Protein AF-A0A965PNY7-F1 (afdb_monomer_lite)

Sequence (192 aa):
MNHALKIEDLDLTKRTADAIVKAVQEFMLELGYTKERISELDCRRRDGFIPFSHNKGGLEAIAFIDLYSAYSMGGVGFDNADATIVKYYEYCLESLGLKDAKELTDEQHDQIGQSCSEDTVLFSLDAMLIDEHTLNLRFCVCAKDTPYHRQYDDLIDIDVEFKNVTELKKKLKKLLKNEDIKMFSLNLDHAY

Radius of gyration: 19.11 Å; chains: 1; bounding box: 50×30×54 Å

Structure (mmCIF, N/CA/C/O backbone):
data_AF-A0A965PNY7-F1
#
_entry.id   AF-A0A965PNY7-F1
#
loop_
_atom_site.group_PDB
_atom_site.id
_atom_site.type_symbol
_atom_site.label_atom_id
_atom_site.label_alt_id
_atom_site.label_comp_id
_atom_site.label_asym_id
_atom_site.label_entity_id
_atom_site.label_seq_id
_atom_site.pdbx_PDB_ins_code
_atom_site.Cartn_x
_atom_site.Cartn_y
_atom_site.Cartn_z
_atom_site.occupancy
_atom_site.B_iso_or_equiv
_atom_site.auth_seq_id
_atom_site.auth_comp_id
_atom_site.auth_asym_id
_atom_site.auth_atom_id
_atom_site.pdbx_PDB_model_num
ATOM 1 N N . MET A 1 1 ? -18.574 20.106 6.811 1.00 30.56 1 MET A N 1
ATOM 2 C CA . MET A 1 1 ? -18.398 18.917 5.958 1.00 30.56 1 MET A CA 1
ATOM 3 C C . MET A 1 1 ? -17.524 17.956 6.736 1.00 30.56 1 MET A C 1
ATOM 5 O O . MET A 1 1 ? -16.394 18.328 6.986 1.00 30.56 1 MET A O 1
ATOM 9 N N . ASN A 1 2 ? -18.069 16.826 7.184 1.00 35.88 2 ASN A N 1
ATOM 10 C CA . ASN A 1 2 ? -17.344 15.701 7.788 1.00 35.88 2 ASN A CA 1
ATOM 11 C C . ASN A 1 2 ? -18.129 14.461 7.372 1.00 35.88 2 ASN A C 1
ATOM 13 O O . ASN A 1 2 ? -19.181 14.245 7.965 1.00 35.88 2 ASN A O 1
ATOM 17 N N . HIS A 1 3 ? -17.699 13.711 6.360 1.00 33.66 3 HIS A N 1
ATOM 18 C CA . HIS A 1 3 ? -18.295 12.402 6.090 1.00 33.66 3 HIS A CA 1
ATOM 19 C C . HIS A 1 3 ? -17.290 11.452 5.440 1.00 33.66 3 HIS A C 1
ATOM 21 O O . HIS A 1 3 ? -17.429 11.120 4.271 1.00 33.66 3 HIS A O 1
ATOM 27 N N . ALA A 1 4 ? -16.400 10.921 6.273 1.00 50.72 4 ALA A N 1
ATOM 28 C CA . ALA A 1 4 ? -16.024 9.517 6.225 1.00 50.72 4 ALA A CA 1
ATOM 29 C C . ALA A 1 4 ? -16.374 8.843 7.548 1.00 50.72 4 ALA A C 1
ATOM 31 O O . ALA A 1 4 ? -16.544 9.508 8.571 1.00 50.72 4 ALA A O 1
ATOM 32 N N . LEU A 1 5 ? -16.573 7.527 7.474 1.00 50.34 5 LEU A N 1
ATOM 33 C CA . LEU A 1 5 ? -17.365 6.732 8.410 1.00 50.34 5 LEU A CA 1
ATOM 34 C C . LEU A 1 5 ? -18.767 7.310 8.640 1.00 50.34 5 LEU A C 1
ATOM 36 O O . LEU A 1 5 ? -19.009 8.116 9.539 1.00 50.34 5 LEU A O 1
ATOM 40 N N . LYS A 1 6 ? -19.745 6.853 7.850 1.00 51.28 6 LYS A N 1
ATOM 41 C CA . LYS A 1 6 ? -21.157 7.034 8.215 1.00 51.28 6 LYS A CA 1
ATOM 42 C C . LYS A 1 6 ? -21.499 6.028 9.311 1.00 51.28 6 LYS A C 1
ATOM 44 O O . LYS A 1 6 ? -22.067 4.970 9.071 1.00 51.28 6 LYS A O 1
ATOM 49 N N . ILE A 1 7 ? -21.100 6.400 10.529 1.00 49.44 7 ILE A N 1
ATOM 50 C CA . ILE A 1 7 ? -21.342 5.695 11.798 1.00 49.44 7 ILE A CA 1
ATOM 51 C C . ILE A 1 7 ? -22.835 5.415 11.999 1.00 49.44 7 ILE A C 1
ATOM 53 O O . ILE A 1 7 ? -23.183 4.485 12.698 1.00 49.44 7 ILE A O 1
ATOM 57 N N . GLU A 1 8 ? -23.709 6.180 11.349 1.00 48.41 8 GLU A N 1
ATOM 58 C CA . GLU A 1 8 ? -25.170 6.070 11.410 1.00 48.41 8 GLU A CA 1
ATOM 59 C C . GLU A 1 8 ? -25.698 4.651 11.128 1.00 48.41 8 GLU A C 1
ATOM 61 O O . GLU A 1 8 ? -26.765 4.300 11.625 1.00 48.41 8 GLU A O 1
ATOM 66 N N . ASP A 1 9 ? -24.942 3.829 10.390 1.00 48.09 9 ASP A N 1
ATOM 67 C CA . ASP A 1 9 ? -25.328 2.456 10.067 1.00 48.09 9 ASP A CA 1
ATOM 68 C C . ASP A 1 9 ? -24.657 1.379 10.964 1.00 48.09 9 ASP A C 1
ATOM 70 O O . ASP A 1 9 ? -24.872 0.188 10.731 1.00 48.09 9 ASP A O 1
ATOM 74 N N . LEU A 1 10 ? -23.817 1.748 11.941 1.00 55.00 10 LEU A N 1
ATOM 75 C CA . LEU A 1 10 ? -23.228 0.859 12.962 1.00 55.00 10 LEU A CA 1
ATOM 76 C C . LEU A 1 10 ? -23.658 1.346 14.350 1.00 55.00 10 LEU A C 1
ATOM 78 O O . LEU A 1 10 ? -23.590 2.540 14.618 1.00 55.00 10 LEU A O 1
ATOM 82 N N . ASP A 1 11 ? -23.975 0.459 15.292 1.00 58.56 11 ASP A N 1
ATOM 83 C CA . ASP A 1 11 ? -24.300 0.863 16.674 1.00 58.56 11 ASP A CA 1
ATOM 84 C C . ASP A 1 11 ? -23.019 1.230 17.477 1.00 58.56 11 ASP A C 1
ATOM 86 O O . ASP A 1 11 ? -22.913 1.073 18.696 1.00 58.56 11 ASP A O 1
ATOM 90 N N . LEU A 1 12 ? -21.994 1.749 16.786 1.00 63.41 12 LEU A N 1
ATOM 91 C CA . LEU A 1 12 ? -20.727 2.184 17.355 1.00 63.41 12 LEU A CA 1
ATOM 92 C C . LEU A 1 12 ? -20.849 3.577 17.967 1.00 63.41 12 LEU A C 1
ATOM 94 O O . LEU A 1 12 ? -21.298 4.543 17.350 1.00 63.41 12 LEU A O 1
ATOM 98 N N . THR A 1 13 ? -20.300 3.737 19.171 1.00 67.19 13 THR A N 1
ATOM 99 C CA . THR A 1 13 ? -20.135 5.081 19.731 1.00 67.19 13 THR A CA 1
ATOM 100 C C . THR A 1 13 ? -19.112 5.876 18.914 1.00 67.19 13 THR A C 1
ATOM 102 O O . THR A 1 13 ? -18.062 5.352 18.533 1.00 67.19 13 THR A O 1
ATOM 105 N N . LYS A 1 14 ? -19.356 7.181 18.734 1.00 67.31 14 LYS A N 1
ATOM 106 C CA . LYS A 1 14 ? -18.429 8.103 18.053 1.00 67.31 14 LYS A CA 1
ATOM 107 C C . LYS A 1 14 ? -16.986 8.008 18.574 1.00 67.31 14 LYS A C 1
ATOM 109 O O . LYS A 1 14 ? -16.045 7.984 17.795 1.00 67.31 14 LYS A O 1
ATOM 114 N N . ARG A 1 15 ? -16.812 7.874 19.896 1.00 72.88 15 ARG A N 1
ATOM 115 C CA . ARG A 1 15 ? -15.485 7.740 20.528 1.00 72.88 15 ARG A CA 1
ATOM 116 C C . ARG A 1 15 ? -14.758 6.459 20.117 1.00 72.88 15 ARG A C 1
ATOM 118 O O . ARG A 1 15 ? -13.536 6.475 20.003 1.00 72.88 15 ARG A O 1
ATOM 125 N N . THR A 1 16 ? -15.486 5.358 19.931 1.00 77.88 16 THR A N 1
ATOM 126 C CA . THR A 1 16 ? -14.909 4.084 19.484 1.00 77.88 16 THR A CA 1
ATOM 127 C C . THR A 1 16 ? -14.475 4.178 18.026 1.00 77.88 16 THR A C 1
ATOM 129 O O . THR A 1 16 ? -13.359 3.775 17.712 1.00 77.88 16 THR A O 1
ATOM 132 N N . ALA A 1 17 ? -15.307 4.767 17.162 1.00 77.06 17 ALA A N 1
ATOM 133 C CA . ALA A 1 17 ? -14.975 4.984 15.755 1.00 77.06 17 ALA A CA 1
ATOM 134 C C . ALA A 1 17 ? -13.720 5.864 15.595 1.00 77.06 17 ALA A C 1
ATOM 136 O O . ALA A 1 17 ? -12.770 5.450 14.934 1.00 77.06 17 ALA A O 1
ATOM 137 N N . ASP A 1 18 ? -13.655 7.004 16.295 1.00 79.19 18 ASP A N 1
ATOM 138 C CA . ASP A 1 18 ? -12.481 7.893 16.285 1.00 79.19 18 ASP A CA 1
ATOM 139 C C . ASP A 1 18 ? -11.199 7.156 16.729 1.00 79.19 18 ASP A C 1
ATOM 141 O O . ASP A 1 18 ? -10.110 7.369 16.192 1.00 79.19 18 ASP A O 1
ATOM 145 N N . ALA A 1 19 ? -11.315 6.257 17.712 1.00 84.81 19 ALA A N 1
ATOM 146 C CA . ALA A 1 19 ? -10.190 5.476 18.215 1.00 84.81 19 ALA A CA 1
ATOM 147 C C . ALA A 1 19 ? -9.724 4.383 17.235 1.00 84.81 19 ALA A C 1
ATOM 149 O O . ALA A 1 19 ? -8.522 4.112 17.174 1.00 84.81 19 ALA A O 1
ATOM 150 N N . ILE A 1 20 ? -10.643 3.776 16.474 1.00 87.50 20 ILE A N 1
ATOM 151 C CA . ILE A 1 20 ? -10.323 2.826 15.397 1.00 87.50 20 ILE A CA 1
ATOM 152 C C . ILE A 1 20 ? -9.599 3.557 14.267 1.00 87.50 20 ILE A C 1
ATOM 154 O O . ILE A 1 20 ? -8.497 3.153 13.908 1.00 87.50 20 ILE A O 1
ATOM 158 N N . VAL A 1 21 ? -10.158 4.670 13.779 1.00 86.00 21 VAL A N 1
ATOM 159 C CA . V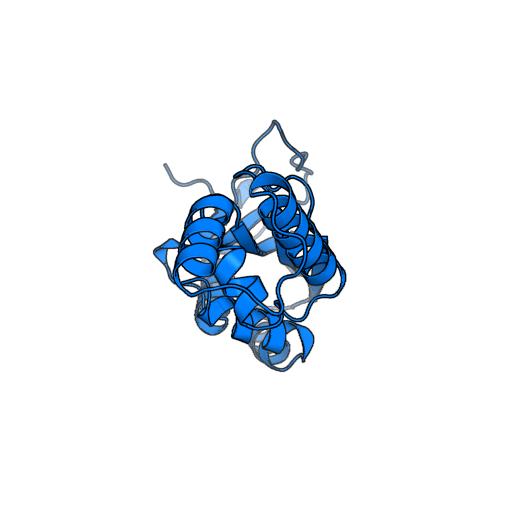AL A 1 21 ? -9.545 5.500 12.725 1.00 86.00 21 VAL A CA 1
ATOM 160 C C . VAL A 1 21 ? -8.124 5.886 13.110 1.00 86.00 21 VAL A C 1
ATOM 162 O O . VAL A 1 21 ? -7.190 5.682 12.339 1.00 86.00 21 VAL A O 1
ATOM 165 N N . LYS A 1 22 ? -7.931 6.359 14.345 1.00 88.25 22 LYS A N 1
ATOM 166 C CA . LYS A 1 22 ? -6.602 6.710 14.843 1.00 88.25 22 LYS A CA 1
ATOM 167 C C . LYS A 1 22 ? -5.651 5.510 14.887 1.00 88.25 22 LYS A C 1
ATOM 169 O O . LYS A 1 22 ? -4.484 5.667 14.556 1.00 88.25 22 LYS A O 1
ATOM 174 N N . ALA A 1 23 ? -6.120 4.328 15.293 1.00 92.75 23 ALA A N 1
ATOM 175 C CA . ALA A 1 23 ? -5.297 3.117 15.319 1.00 92.75 23 ALA A CA 1
ATOM 176 C C . ALA A 1 23 ? -4.843 2.690 13.913 1.00 92.75 23 ALA A C 1
ATOM 178 O O . ALA A 1 23 ? -3.693 2.297 13.739 1.00 92.75 23 ALA A O 1
ATOM 179 N N . VAL A 1 24 ? -5.734 2.788 12.924 1.00 92.50 24 VAL A N 1
ATOM 180 C CA . VAL A 1 24 ? -5.430 2.485 11.519 1.00 92.50 24 VAL A CA 1
ATOM 181 C C . VAL A 1 24 ? -4.475 3.521 10.933 1.00 92.50 24 VAL A C 1
ATOM 183 O O . VAL A 1 24 ? -3.493 3.154 10.301 1.00 92.50 24 VAL A O 1
ATOM 186 N N . GLN A 1 25 ? -4.704 4.807 11.202 1.00 92.56 25 GLN A N 1
ATOM 187 C CA . GLN A 1 25 ? -3.810 5.872 10.757 1.00 92.56 25 GLN A CA 1
ATOM 188 C C . GLN A 1 25 ? -2.407 5.724 11.364 1.00 92.56 25 GLN A C 1
ATOM 190 O O . GLN A 1 25 ? -1.422 5.849 10.648 1.00 92.56 25 GLN A O 1
ATOM 195 N N . GLU A 1 26 ? -2.300 5.421 12.663 1.00 95.44 26 GLU A N 1
ATOM 196 C CA . GLU A 1 26 ? -1.018 5.112 13.314 1.00 95.44 26 GLU A CA 1
ATOM 197 C C . GLU A 1 26 ? -0.316 3.931 12.625 1.00 95.44 26 GLU A C 1
ATOM 199 O O . GLU A 1 26 ? 0.880 4.006 12.370 1.00 95.44 26 GLU A O 1
ATOM 204 N N . PHE A 1 27 ? -1.056 2.879 12.262 1.00 96.69 27 PHE A N 1
ATOM 205 C CA . PHE A 1 27 ? -0.510 1.738 11.526 1.00 96.69 27 PHE A CA 1
ATOM 206 C C . PHE A 1 27 ? -0.017 2.109 10.118 1.00 96.69 27 PHE A C 1
ATOM 208 O O . PHE A 1 27 ? 1.075 1.701 9.744 1.00 96.69 27 PHE A O 1
ATOM 215 N N . MET A 1 28 ? -0.773 2.910 9.360 1.00 96.00 28 MET A N 1
ATOM 216 C CA . MET A 1 28 ? -0.357 3.399 8.037 1.00 96.00 28 MET A CA 1
ATOM 217 C C . MET A 1 28 ? 0.926 4.237 8.119 1.00 96.00 28 MET A C 1
ATOM 219 O O . MET A 1 28 ? 1.825 4.062 7.302 1.00 96.00 28 MET A O 1
ATOM 223 N N . LEU A 1 29 ? 1.038 5.102 9.133 1.00 95.38 29 LEU A N 1
ATOM 224 C CA . LEU A 1 29 ? 2.257 5.873 9.393 1.00 95.38 29 LEU A CA 1
ATOM 225 C C . LEU A 1 29 ? 3.433 4.963 9.782 1.00 95.38 29 LEU A C 1
ATOM 227 O O . LEU A 1 29 ? 4.546 5.175 9.315 1.00 95.38 29 LEU A O 1
ATOM 231 N N . GLU A 1 30 ? 3.201 3.942 10.617 1.00 95.25 30 GLU A N 1
ATOM 232 C CA . GLU A 1 30 ? 4.227 2.949 10.978 1.00 95.25 30 GLU A CA 1
ATOM 233 C C . GLU A 1 30 ? 4.675 2.095 9.780 1.00 95.25 30 GLU A C 1
ATOM 235 O O . GLU A 1 30 ? 5.811 1.628 9.775 1.00 95.25 30 GLU A O 1
ATOM 240 N N . LEU A 1 31 ? 3.810 1.895 8.780 1.00 94.75 31 LEU A N 1
ATOM 241 C CA . LEU A 1 31 ? 4.143 1.181 7.546 1.00 94.75 31 LEU A CA 1
ATOM 242 C C . LEU A 1 31 ? 5.060 1.996 6.620 1.00 94.75 31 LEU A C 1
ATOM 244 O O . LEU A 1 31 ? 5.755 1.405 5.800 1.00 94.75 31 LEU A O 1
ATOM 248 N N . GLY A 1 32 ? 5.053 3.326 6.751 1.00 93.94 32 GLY A N 1
ATOM 249 C CA . GLY A 1 32 ? 5.842 4.240 5.923 1.00 93.94 32 GLY A CA 1
ATOM 250 C C . GLY A 1 32 ? 5.018 5.302 5.195 1.00 93.94 32 GLY A C 1
ATOM 251 O O . GLY A 1 32 ? 5.592 6.112 4.477 1.00 93.94 32 GLY A O 1
ATOM 252 N N . TYR A 1 33 ? 3.687 5.359 5.358 1.00 94.62 33 TYR A N 1
ATOM 253 C CA . TYR A 1 33 ? 2.886 6.420 4.737 1.00 94.62 33 TYR A CA 1
ATOM 254 C C . TYR A 1 33 ? 3.120 7.790 5.395 1.00 94.62 33 TYR A C 1
ATOM 256 O O . TYR A 1 33 ? 3.184 7.883 6.620 1.00 94.62 33 TYR A O 1
ATOM 264 N N . THR A 1 34 ? 3.174 8.882 4.623 1.00 92.00 34 THR A N 1
ATOM 265 C CA . THR A 1 34 ? 3.070 10.233 5.201 1.00 92.00 34 THR A CA 1
ATOM 266 C C . THR A 1 34 ? 1.612 10.621 5.409 1.00 92.00 34 THR A C 1
ATOM 268 O O . THR A 1 34 ? 0.696 10.110 4.763 1.00 92.00 34 THR A O 1
ATOM 271 N N . LYS A 1 35 ? 1.364 11.563 6.323 1.00 89.12 35 LYS A N 1
ATOM 272 C CA . LYS A 1 35 ? -0.001 11.968 6.675 1.00 89.12 35 LYS A CA 1
ATOM 273 C C . LYS A 1 35 ? -0.767 12.548 5.481 1.00 89.12 35 LYS A C 1
ATOM 275 O O . LYS A 1 35 ? -1.977 12.382 5.409 1.00 89.12 35 LYS A O 1
ATOM 280 N N . GLU A 1 36 ? -0.076 13.216 4.563 1.00 89.62 36 GLU A N 1
ATOM 281 C CA . GLU A 1 36 ? -0.639 13.847 3.364 1.00 89.62 36 GLU A CA 1
ATOM 282 C C . GLU A 1 36 ? -1.101 12.823 2.322 1.00 89.62 36 GLU A C 1
ATOM 284 O O . GLU A 1 36 ? -1.924 13.144 1.468 1.00 89.62 36 GLU A O 1
ATOM 289 N N . ARG A 1 37 ? -0.570 11.599 2.395 1.00 87.81 37 ARG A N 1
ATOM 290 C CA . ARG A 1 37 ? -0.924 10.476 1.526 1.00 87.81 37 ARG A CA 1
ATOM 291 C C . ARG A 1 37 ? -2.082 9.642 2.058 1.00 87.81 37 ARG A C 1
ATOM 293 O O . ARG A 1 37 ? -2.587 8.798 1.327 1.00 87.81 37 ARG A O 1
ATOM 300 N N . ILE A 1 38 ? -2.495 9.875 3.305 1.00 88.62 38 ILE A N 1
ATOM 301 C CA . ILE A 1 38 ? -3.613 9.183 3.945 1.00 88.62 38 ILE A CA 1
ATOM 302 C C . ILE A 1 38 ? -4.858 10.047 3.799 1.00 88.62 38 ILE A C 1
ATOM 304 O O . ILE A 1 38 ? -4.920 11.175 4.293 1.00 88.62 38 ILE A O 1
ATOM 308 N N . SER A 1 39 ? -5.873 9.494 3.158 1.00 86.56 39 SER A N 1
ATOM 309 C CA . SER A 1 39 ? -7.149 10.146 2.941 1.00 86.56 39 SER A CA 1
ATOM 310 C C . SER A 1 39 ? -8.301 9.274 3.414 1.00 86.56 39 SER A C 1
ATOM 312 O O . SER A 1 39 ? -8.177 8.076 3.669 1.00 86.56 39 SER A O 1
ATOM 314 N N . GLU A 1 40 ? -9.437 9.922 3.604 1.00 80.31 40 GLU A N 1
ATOM 315 C CA . GLU A 1 40 ? -10.683 9.240 3.879 1.00 80.31 40 GLU A CA 1
ATOM 316 C C . GLU A 1 40 ? -11.160 8.504 2.620 1.00 80.31 40 GLU A C 1
ATOM 318 O O . GLU A 1 40 ? -11.317 9.115 1.561 1.00 80.31 40 GLU A O 1
ATOM 323 N N . LEU A 1 41 ? -11.434 7.203 2.740 1.00 71.69 41 LEU A N 1
ATOM 324 C CA . LEU A 1 41 ? -11.989 6.426 1.638 1.00 71.69 41 LEU A CA 1
ATOM 325 C C . LEU A 1 41 ? -13.492 6.725 1.519 1.00 71.69 41 LEU A C 1
ATOM 327 O O . LEU A 1 41 ? -14.326 6.166 2.240 1.00 71.69 41 LEU A O 1
ATOM 331 N N . ASP A 1 42 ? -13.833 7.632 0.604 1.00 55.81 42 ASP A N 1
ATOM 332 C CA . ASP A 1 42 ? -15.214 7.933 0.228 1.00 55.81 42 ASP A CA 1
ATOM 333 C C . ASP A 1 42 ? -15.822 6.756 -0.556 1.00 55.81 42 ASP A C 1
ATOM 335 O O . ASP A 1 42 ? -15.372 6.426 -1.655 1.00 55.81 42 ASP A O 1
ATOM 339 N N . CYS A 1 43 ? -16.933 6.180 -0.085 1.00 52.56 43 CYS A N 1
ATOM 340 C CA . CYS A 1 43 ? -17.722 5.233 -0.881 1.00 52.56 43 CYS A CA 1
ATOM 341 C C . CYS A 1 43 ? -18.427 5.965 -2.046 1.00 52.56 43 CYS A C 1
ATOM 343 O O . CYS A 1 43 ? -19.594 6.358 -1.942 1.00 52.56 43 CYS A O 1
ATOM 345 N N . ARG A 1 44 ? -17.729 6.198 -3.166 1.00 45.72 44 ARG A N 1
ATOM 346 C CA . ARG A 1 44 ? -18.273 6.932 -4.323 1.00 45.72 44 ARG A CA 1
ATOM 347 C C . ARG A 1 44 ? -19.051 6.010 -5.266 1.00 45.72 44 ARG A C 1
ATOM 349 O O . ARG A 1 44 ? -18.536 5.022 -5.779 1.00 45.72 44 ARG A O 1
ATOM 356 N N . ARG A 1 45 ? -20.304 6.377 -5.572 1.00 41.47 45 ARG A N 1
ATOM 357 C CA . ARG A 1 45 ? -21.118 5.742 -6.626 1.00 41.47 45 ARG A CA 1
ATOM 358 C C . ARG A 1 45 ? -20.602 6.143 -8.017 1.00 41.47 45 ARG A C 1
ATOM 360 O O . ARG A 1 45 ? -21.150 7.068 -8.613 1.00 41.47 45 ARG A O 1
ATOM 367 N N . ARG A 1 46 ? -19.601 5.429 -8.544 1.00 41.03 46 ARG A N 1
ATOM 368 C CA . ARG A 1 46 ? -19.499 5.159 -9.995 1.00 41.03 46 ARG A CA 1
ATOM 369 C C . ARG A 1 46 ? -18.589 3.978 -10.368 1.00 41.03 46 ARG A C 1
ATOM 371 O O . ARG A 1 46 ? -18.968 3.262 -11.286 1.00 41.03 46 ARG A O 1
ATOM 378 N N . ASP A 1 47 ? -17.526 3.686 -9.607 1.00 34.97 47 ASP A N 1
ATOM 379 C CA . ASP A 1 47 ? -16.427 2.826 -10.100 1.00 34.97 47 ASP A CA 1
ATOM 380 C C . ASP A 1 47 ? -15.978 1.689 -9.146 1.00 34.97 47 ASP A C 1
ATOM 382 O O . ASP A 1 47 ? -14.795 1.390 -9.054 1.00 34.97 47 ASP A O 1
ATOM 386 N N . GLY A 1 48 ? -16.900 0.990 -8.469 1.00 36.94 48 GLY A N 1
ATOM 387 C CA . GLY A 1 48 ? -16.597 -0.392 -8.032 1.00 36.94 48 GLY A CA 1
ATOM 388 C C . GLY A 1 48 ? -16.783 -0.764 -6.563 1.00 36.94 48 GLY A C 1
ATOM 389 O O . GLY A 1 48 ? -16.746 -1.950 -6.259 1.00 36.94 48 GLY A O 1
ATOM 390 N N . PHE A 1 49 ? -17.123 0.164 -5.672 1.00 40.59 49 PHE A N 1
ATOM 391 C CA . PHE A 1 49 ? -17.793 -0.216 -4.427 1.00 40.59 49 PHE A CA 1
ATOM 392 C C . PHE A 1 49 ? -19.260 0.178 -4.524 1.00 40.59 49 PHE A C 1
ATOM 394 O O . PHE A 1 49 ? -19.630 1.350 -4.443 1.00 40.59 49 PHE A O 1
ATOM 401 N N . ILE A 1 50 ? -20.126 -0.820 -4.715 1.00 38.88 50 ILE A N 1
ATOM 402 C CA . ILE A 1 50 ? -21.530 -0.657 -4.342 1.00 38.88 50 ILE A CA 1
ATOM 403 C C . ILE A 1 50 ? -21.485 -0.378 -2.836 1.00 38.88 50 ILE A C 1
ATOM 405 O O . ILE A 1 50 ? -20.913 -1.206 -2.125 1.00 38.88 50 ILE A O 1
ATOM 409 N N . PRO A 1 51 ? -22.018 0.754 -2.331 1.00 42.91 51 PRO A N 1
ATOM 410 C CA . PRO A 1 51 ? -22.197 0.935 -0.899 1.00 42.91 51 PRO A CA 1
ATOM 411 C C . PRO A 1 51 ? -23.159 -0.156 -0.436 1.00 42.91 51 PRO A C 1
ATOM 413 O O . PRO A 1 51 ? -24.380 -0.031 -0.531 1.00 42.91 51 PRO A O 1
ATOM 416 N N . PHE A 1 52 ? -22.587 -1.288 -0.051 1.00 46.91 52 PHE A N 1
ATOM 417 C CA . PHE A 1 52 ? -23.289 -2.354 0.612 1.00 46.91 52 PHE A CA 1
ATOM 418 C C . PHE A 1 52 ? -23.558 -1.892 2.033 1.00 46.91 52 PHE A C 1
ATOM 420 O O . PHE A 1 52 ? -22.757 -1.173 2.626 1.00 46.91 52 PHE A O 1
ATOM 427 N N . SER A 1 53 ? -24.666 -2.349 2.606 1.00 48.38 53 SER A N 1
ATOM 428 C CA . SER A 1 53 ? -25.054 -2.015 3.977 1.00 48.38 53 SER A CA 1
ATOM 429 C C . SER A 1 53 ? -23.989 -2.358 5.027 1.00 48.38 53 SER A C 1
ATOM 431 O O . SER A 1 53 ? -24.096 -1.877 6.148 1.00 48.38 53 SER A O 1
ATOM 433 N N . HIS A 1 54 ? -22.982 -3.170 4.689 1.00 49.28 54 HIS A N 1
ATOM 434 C CA . HIS A 1 54 ? -21.861 -3.537 5.552 1.00 49.28 54 HIS A CA 1
ATOM 435 C C . HIS A 1 54 ? -20.568 -2.735 5.305 1.00 49.28 54 HIS A C 1
ATOM 437 O O . HIS A 1 54 ? -19.688 -2.795 6.143 1.00 49.28 54 HIS A O 1
ATOM 443 N N . ASN A 1 55 ? -20.413 -1.957 4.225 1.00 52.84 55 ASN A N 1
ATOM 444 C CA . ASN A 1 55 ? -19.196 -1.149 4.046 1.00 52.84 55 ASN A CA 1
ATOM 445 C C . ASN A 1 55 ? -19.389 0.232 4.680 1.00 52.84 55 ASN A C 1
ATOM 447 O O . ASN A 1 55 ? -20.215 1.025 4.224 1.00 52.84 55 ASN A O 1
ATOM 451 N N . LYS A 1 56 ? -18.652 0.503 5.758 1.00 57.88 56 LYS A N 1
ATOM 452 C CA . LYS A 1 56 ? -18.888 1.662 6.628 1.00 57.88 56 LYS A CA 1
ATOM 453 C C . LYS A 1 56 ? -17.905 2.798 6.379 1.00 57.88 56 LYS A C 1
ATOM 455 O O . LYS A 1 56 ? -17.916 3.762 7.133 1.00 57.88 56 LYS A O 1
ATOM 460 N N . GLY A 1 57 ? -17.116 2.729 5.307 1.00 64.00 57 GLY A N 1
ATOM 461 C CA . GLY A 1 57 ? -16.037 3.668 5.008 1.00 64.00 57 GLY A CA 1
ATOM 462 C C . GLY A 1 57 ? -14.703 3.217 5.603 1.00 64.00 57 GLY A C 1
ATOM 463 O O . GLY A 1 57 ? -14.614 2.192 6.285 1.00 64.00 57 GLY A O 1
ATOM 464 N N . GLY A 1 58 ? -13.655 3.984 5.325 1.00 79.25 58 GLY A N 1
ATOM 465 C CA . GLY A 1 58 ? -12.299 3.572 5.652 1.00 79.25 58 GLY A CA 1
ATOM 466 C C . GLY A 1 58 ? -11.269 4.676 5.490 1.00 79.25 58 GLY A C 1
ATOM 467 O O . GLY A 1 58 ? -11.608 5.845 5.297 1.00 79.25 58 GLY A O 1
ATOM 468 N N . LEU A 1 59 ? -10.007 4.278 5.562 1.00 86.69 59 LEU A N 1
ATOM 469 C CA . LEU A 1 59 ? -8.872 5.102 5.170 1.00 86.69 59 LEU A CA 1
ATOM 470 C C . LEU A 1 59 ? -8.215 4.471 3.947 1.00 86.69 59 LEU A C 1
ATOM 472 O O . LEU A 1 59 ? -8.143 3.248 3.850 1.00 86.69 59 LEU A O 1
ATOM 476 N N . GLU A 1 60 ? -7.716 5.310 3.057 1.00 89.62 60 GLU A N 1
ATOM 477 C CA . GLU A 1 60 ? -6.862 4.927 1.940 1.00 89.62 60 GLU A CA 1
ATOM 478 C C . GLU A 1 60 ? -5.532 5.655 2.094 1.00 89.62 60 GLU A C 1
ATOM 480 O O . GLU A 1 60 ? -5.503 6.851 2.392 1.00 89.62 60 GLU A O 1
ATOM 485 N N . ALA A 1 61 ? -4.431 4.943 1.896 1.00 91.50 61 ALA A N 1
ATOM 486 C CA . ALA A 1 61 ? -3.109 5.536 1.800 1.00 91.50 61 ALA A CA 1
ATOM 487 C C . ALA A 1 61 ? -2.493 5.186 0.448 1.00 91.50 61 ALA A C 1
ATOM 489 O O . ALA A 1 61 ? -2.499 4.016 0.082 1.00 91.50 61 ALA A O 1
ATOM 490 N N . ILE A 1 62 ? -1.972 6.176 -0.284 1.00 91.75 62 ILE A N 1
ATOM 491 C CA . ILE A 1 62 ? -1.395 5.973 -1.624 1.00 91.75 62 ILE A CA 1
ATOM 492 C C . ILE A 1 62 ? -0.000 6.581 -1.744 1.00 91.75 62 ILE A C 1
ATOM 494 O O . ILE A 1 62 ? 0.238 7.707 -1.314 1.00 91.75 62 ILE A O 1
ATOM 498 N N . ALA A 1 63 ? 0.916 5.869 -2.383 1.00 92.12 63 ALA A N 1
ATOM 499 C CA . ALA A 1 63 ? 2.231 6.375 -2.759 1.00 92.12 63 ALA A CA 1
ATOM 500 C C . ALA A 1 63 ? 2.607 5.852 -4.145 1.00 92.12 63 ALA A C 1
ATOM 502 O O . ALA A 1 63 ? 2.077 4.832 -4.585 1.00 92.12 63 ALA A O 1
ATOM 503 N N . PHE A 1 64 ? 3.497 6.562 -4.831 1.00 90.19 64 PHE A N 1
ATOM 504 C CA . PHE A 1 64 ? 3.880 6.244 -6.202 1.00 90.19 64 PHE A CA 1
ATOM 505 C C . PHE A 1 64 ? 5.392 6.315 -6.336 1.00 90.19 64 PHE A C 1
ATOM 507 O O . PHE A 1 64 ? 6.002 7.269 -5.863 1.00 90.19 64 PHE A O 1
ATOM 514 N N . ILE A 1 65 ? 5.964 5.342 -7.026 1.00 89.62 65 ILE A N 1
ATOM 515 C CA . ILE A 1 65 ? 7.327 5.398 -7.552 1.00 89.62 65 ILE A CA 1
ATOM 516 C C . ILE A 1 65 ? 7.232 5.410 -9.079 1.00 89.62 65 ILE A C 1
ATOM 518 O O . ILE A 1 65 ? 6.314 4.807 -9.645 1.00 89.62 65 ILE A O 1
ATOM 522 N N . ASP A 1 66 ? 8.139 6.110 -9.756 1.00 88.12 66 ASP A N 1
ATOM 523 C CA . ASP A 1 66 ? 8.217 6.024 -11.212 1.00 88.12 66 ASP A CA 1
ATOM 524 C C . ASP A 1 66 ? 8.690 4.627 -11.648 1.00 88.12 66 ASP A C 1
ATOM 526 O O . ASP A 1 66 ? 9.455 3.943 -10.957 1.00 88.12 66 ASP A O 1
ATOM 530 N N . LEU A 1 67 ? 8.199 4.180 -12.801 1.00 88.69 67 LEU A N 1
ATOM 531 C CA . LEU A 1 67 ? 8.445 2.826 -13.289 1.00 88.69 67 LEU A CA 1
ATOM 532 C C . LEU A 1 67 ? 9.933 2.561 -13.550 1.00 88.69 67 LEU A C 1
ATOM 534 O O . LEU A 1 67 ? 10.414 1.450 -13.315 1.00 88.69 67 LEU A O 1
ATOM 538 N N . TYR A 1 68 ? 10.671 3.576 -14.004 1.00 87.19 68 TYR A N 1
ATOM 539 C CA . TYR A 1 68 ? 12.097 3.455 -14.294 1.00 87.19 68 TYR A CA 1
ATOM 540 C C . TYR A 1 68 ? 12.920 3.201 -13.027 1.00 87.19 68 TYR A C 1
ATOM 542 O O . TYR A 1 68 ? 13.770 2.305 -13.013 1.00 87.19 68 TYR A O 1
ATOM 550 N N . SER A 1 69 ? 12.645 3.934 -11.949 1.00 89.00 69 SER A N 1
ATOM 551 C CA . SER A 1 69 ? 13.255 3.720 -10.636 1.00 89.00 69 SER A CA 1
ATOM 552 C C . SER A 1 69 ? 12.933 2.327 -10.098 1.00 89.00 69 SER A C 1
ATOM 554 O O . SER A 1 69 ? 13.850 1.606 -9.702 1.00 89.00 69 SER A O 1
ATOM 556 N N . ALA A 1 70 ? 11.666 1.900 -10.171 1.00 90.44 70 ALA A N 1
ATOM 557 C CA . ALA A 1 70 ? 11.249 0.565 -9.737 1.00 90.44 70 ALA A CA 1
ATOM 558 C C . ALA A 1 70 ? 11.979 -0.555 -10.502 1.00 90.44 70 ALA A C 1
ATOM 560 O O . ALA A 1 70 ? 12.495 -1.495 -9.896 1.00 90.44 70 ALA A O 1
ATOM 561 N N . TYR A 1 71 ? 12.094 -0.437 -11.828 1.00 90.00 71 TYR A N 1
ATOM 562 C CA . TYR A 1 71 ? 12.860 -1.384 -12.643 1.00 90.00 71 TYR A CA 1
ATOM 563 C C . TYR A 1 71 ? 14.352 -1.379 -12.277 1.00 90.00 71 TYR A C 1
ATOM 565 O O . TYR A 1 71 ? 14.959 -2.435 -12.099 1.00 90.00 71 TYR A O 1
ATOM 573 N N . SER A 1 72 ? 14.946 -0.192 -12.115 1.00 86.88 72 SER A N 1
ATOM 574 C CA . SER A 1 72 ? 16.378 -0.019 -11.824 1.00 86.88 72 SER A CA 1
ATOM 575 C C . SER A 1 72 ? 16.795 -0.602 -10.470 1.00 86.88 72 SER A C 1
ATOM 577 O O . SER A 1 72 ? 17.952 -0.982 -10.287 1.00 86.88 72 SER A O 1
ATOM 579 N N . MET A 1 73 ? 15.858 -0.716 -9.528 1.00 88.62 73 MET A N 1
ATOM 580 C CA . MET A 1 73 ? 16.054 -1.380 -8.237 1.00 88.62 73 MET A CA 1
ATOM 581 C C . MET A 1 73 ? 15.986 -2.915 -8.313 1.00 88.62 73 MET A C 1
ATOM 583 O O . MET A 1 73 ? 16.257 -3.589 -7.321 1.00 88.62 73 MET A O 1
ATOM 587 N N . GLY A 1 74 ? 15.665 -3.473 -9.483 1.00 88.25 74 GLY A N 1
ATOM 588 C CA . GLY A 1 74 ? 15.450 -4.905 -9.679 1.00 88.25 74 GLY A CA 1
ATOM 589 C C . GLY A 1 74 ? 14.001 -5.349 -9.465 1.00 88.25 74 GLY A C 1
ATOM 590 O O . GLY A 1 74 ? 13.779 -6.543 -9.278 1.00 88.25 74 GLY A O 1
ATOM 591 N N . GLY A 1 75 ? 13.043 -4.417 -9.502 1.00 91.00 75 GLY A N 1
ATOM 592 C CA . GLY A 1 75 ? 11.627 -4.660 -9.231 1.00 91.00 75 GLY A CA 1
ATOM 593 C C . GLY A 1 75 ? 11.206 -4.245 -7.821 1.00 91.00 75 GLY A C 1
ATOM 594 O O . GLY A 1 75 ? 11.984 -3.685 -7.049 1.00 91.00 75 GLY A O 1
ATOM 595 N N . VAL A 1 76 ? 9.947 -4.531 -7.499 1.00 92.69 76 VAL A N 1
ATOM 596 C CA . VAL A 1 76 ? 9.304 -4.281 -6.204 1.00 92.69 76 VAL A CA 1
ATOM 597 C C . VAL A 1 76 ? 9.077 -5.566 -5.399 1.00 92.69 76 VAL A C 1
ATOM 599 O O . VAL A 1 76 ? 8.560 -5.513 -4.284 1.00 92.69 76 VAL A O 1
ATOM 602 N N . GLY A 1 77 ? 9.489 -6.724 -5.926 1.00 91.50 77 GLY A N 1
ATOM 603 C CA . GLY A 1 77 ? 9.460 -8.015 -5.234 1.00 91.50 77 GLY A CA 1
ATOM 604 C C . GLY A 1 77 ? 8.116 -8.742 -5.305 1.00 91.50 77 GLY A C 1
ATOM 605 O O . GLY A 1 77 ? 7.942 -9.764 -4.644 1.00 91.50 77 GLY A O 1
ATOM 606 N N . PHE A 1 78 ? 7.177 -8.232 -6.102 1.00 93.00 78 PHE A N 1
ATOM 607 C CA . PHE A 1 78 ? 5.863 -8.829 -6.318 1.00 93.00 78 PHE A CA 1
ATOM 608 C C . PHE A 1 78 ? 5.771 -9.348 -7.752 1.00 93.00 78 PHE A C 1
ATOM 610 O O . PHE A 1 78 ? 5.874 -8.566 -8.691 1.00 93.00 78 PHE A O 1
ATOM 617 N N . ASP A 1 79 ? 5.579 -10.659 -7.924 1.00 92.38 79 ASP A N 1
ATOM 618 C CA . ASP A 1 79 ? 5.762 -11.345 -9.212 1.00 92.38 79 ASP A CA 1
ATOM 619 C C . ASP A 1 79 ? 4.970 -10.721 -10.378 1.00 92.38 79 ASP A C 1
ATOM 621 O O . ASP A 1 79 ? 5.508 -10.578 -11.480 1.00 92.38 79 ASP A O 1
ATOM 625 N N . ASN A 1 80 ? 3.699 -10.348 -10.173 1.00 92.19 80 ASN A N 1
ATOM 626 C CA . ASN A 1 80 ? 2.869 -9.815 -11.260 1.00 92.19 80 ASN A CA 1
ATOM 627 C C . ASN A 1 80 ? 3.193 -8.346 -11.552 1.00 92.19 80 ASN A C 1
ATOM 629 O O . ASN A 1 80 ? 3.245 -7.948 -12.722 1.00 92.19 80 ASN A O 1
ATOM 633 N N . ALA A 1 81 ? 3.435 -7.547 -10.513 1.00 91.94 81 ALA A N 1
ATOM 634 C CA . ALA A 1 81 ? 3.900 -6.175 -10.642 1.00 91.94 81 ALA A CA 1
ATOM 635 C C . ALA A 1 81 ? 5.267 -6.131 -11.337 1.00 91.94 81 ALA A C 1
ATOM 637 O O . ALA A 1 81 ? 5.424 -5.384 -12.296 1.00 91.94 81 ALA A O 1
ATOM 638 N N . ASP A 1 82 ? 6.213 -6.986 -10.949 1.00 93.56 82 ASP A N 1
ATOM 639 C CA . ASP A 1 82 ? 7.554 -7.071 -11.534 1.00 93.56 82 ASP A CA 1
ATOM 640 C C . ASP A 1 82 ? 7.499 -7.503 -12.999 1.00 93.56 82 ASP A C 1
ATOM 642 O O . ASP A 1 82 ? 8.116 -6.870 -13.857 1.00 93.56 82 ASP A O 1
ATOM 646 N N . ALA A 1 83 ? 6.688 -8.514 -13.328 1.00 92.19 83 ALA A N 1
ATOM 647 C CA . ALA A 1 83 ? 6.449 -8.896 -14.719 1.00 92.19 83 ALA A CA 1
ATOM 648 C C . ALA A 1 83 ? 5.859 -7.738 -15.545 1.00 92.19 83 ALA A C 1
ATOM 650 O O . ALA A 1 83 ? 6.193 -7.564 -16.720 1.00 92.19 83 ALA A O 1
ATOM 651 N N . THR A 1 84 ? 4.997 -6.926 -14.932 1.00 91.00 84 THR A N 1
ATOM 652 C CA . THR A 1 84 ? 4.383 -5.759 -15.574 1.00 91.00 84 THR A CA 1
ATOM 653 C C . THR A 1 84 ? 5.382 -4.612 -15.749 1.00 91.00 84 THR A C 1
ATOM 655 O O . THR A 1 84 ? 5.438 -4.024 -16.828 1.00 91.00 84 THR A O 1
ATOM 658 N N . ILE A 1 85 ? 6.218 -4.338 -14.746 1.00 91.38 85 ILE A N 1
ATOM 659 C CA . ILE A 1 85 ? 7.302 -3.347 -14.798 1.00 91.38 85 ILE A CA 1
ATOM 660 C C . ILE A 1 85 ? 8.279 -3.694 -15.927 1.00 91.38 85 ILE A C 1
ATOM 662 O O . ILE A 1 85 ? 8.581 -2.838 -16.756 1.00 91.38 85 ILE A O 1
ATOM 666 N N . VAL A 1 86 ? 8.721 -4.956 -16.014 1.00 91.12 86 VAL A N 1
ATOM 667 C CA . VAL A 1 86 ? 9.617 -5.427 -17.086 1.00 91.12 86 VAL A CA 1
ATOM 668 C C . VAL A 1 86 ? 8.986 -5.199 -18.458 1.00 91.12 86 VAL A C 1
ATOM 670 O O . VAL A 1 86 ? 9.623 -4.633 -19.341 1.00 91.12 86 VAL A O 1
ATOM 673 N N . LYS A 1 87 ? 7.715 -5.570 -18.625 1.00 89.62 87 LYS A N 1
ATOM 674 C CA . LYS A 1 87 ? 6.993 -5.394 -19.889 1.00 89.62 87 LYS A CA 1
ATOM 675 C C . LYS A 1 87 ? 6.905 -3.925 -20.319 1.00 89.62 87 LYS A C 1
ATOM 677 O O . LYS A 1 87 ? 7.084 -3.619 -21.494 1.00 89.62 87 LYS A O 1
ATOM 682 N N . TYR A 1 88 ? 6.611 -3.016 -19.392 1.00 87.56 88 TYR A N 1
ATOM 683 C CA . TYR A 1 88 ? 6.555 -1.586 -19.703 1.00 87.56 88 TYR A CA 1
ATOM 684 C C . TYR A 1 88 ? 7.932 -1.017 -20.043 1.00 87.56 88 TYR A C 1
ATOM 686 O O . TYR A 1 88 ? 8.063 -0.255 -20.999 1.00 87.56 88 TYR A O 1
ATOM 694 N N . TYR A 1 89 ? 8.972 -1.456 -19.337 1.00 88.06 89 TYR A N 1
ATOM 695 C CA . TYR A 1 89 ? 10.342 -1.088 -19.665 1.00 88.06 89 TYR A CA 1
ATOM 696 C C . TYR A 1 89 ? 10.746 -1.564 -21.075 1.00 88.06 89 TYR A C 1
ATOM 698 O O . TYR A 1 89 ? 11.306 -0.791 -21.853 1.00 88.06 89 TYR A O 1
ATOM 706 N N . GLU A 1 90 ? 10.399 -2.799 -21.452 1.00 87.81 90 GLU A N 1
ATOM 707 C CA . GLU A 1 90 ? 10.604 -3.325 -22.810 1.00 87.81 90 GLU A CA 1
ATOM 708 C C . GLU A 1 90 ? 9.873 -2.485 -23.870 1.00 87.81 90 GLU A C 1
ATOM 710 O O . GLU A 1 90 ? 10.454 -2.170 -24.909 1.00 87.81 90 GLU A O 1
ATOM 715 N N . TYR A 1 91 ? 8.645 -2.031 -23.597 1.00 86.31 91 TYR A N 1
ATOM 716 C CA . TYR A 1 91 ? 7.936 -1.114 -24.495 1.00 86.31 91 TYR A CA 1
ATOM 717 C C . TYR A 1 91 ? 8.619 0.250 -24.628 1.00 86.31 91 TYR A C 1
ATOM 719 O O . TYR A 1 91 ? 8.690 0.780 -25.741 1.00 86.31 91 TYR A O 1
ATOM 727 N N . CYS A 1 92 ? 9.164 0.807 -23.541 1.00 85.56 92 CYS A N 1
ATOM 728 C CA . CYS A 1 92 ? 9.970 2.026 -23.620 1.00 85.56 92 CYS A CA 1
ATOM 729 C C . CYS A 1 92 ? 11.178 1.809 -24.556 1.00 85.56 92 CYS A C 1
ATOM 731 O O . CYS A 1 92 ? 11.414 2.631 -25.446 1.00 85.56 92 CYS A O 1
ATOM 733 N N . LEU A 1 93 ? 11.894 0.682 -24.433 1.00 86.62 93 LEU A N 1
ATOM 734 C CA . LEU A 1 93 ? 13.023 0.346 -25.313 1.00 86.62 93 LEU A CA 1
ATOM 735 C C . LEU A 1 93 ? 12.602 0.240 -26.783 1.00 86.62 93 LEU A C 1
ATOM 737 O O . LEU A 1 93 ? 13.220 0.868 -27.646 1.00 86.62 93 LEU A O 1
ATOM 741 N N . GLU A 1 94 ? 11.532 -0.505 -27.069 1.00 86.69 94 GLU A N 1
ATOM 742 C CA . GLU A 1 94 ? 11.006 -0.663 -28.427 1.00 86.69 94 GLU A CA 1
ATOM 743 C C . GLU A 1 94 ? 10.611 0.684 -29.045 1.00 86.69 94 GLU A C 1
ATOM 745 O O . GLU A 1 94 ? 10.932 0.947 -30.208 1.00 86.69 94 GLU A O 1
ATOM 750 N N . SER A 1 95 ? 9.971 1.564 -28.265 1.00 83.56 95 SER A N 1
ATOM 751 C CA . SER A 1 95 ? 9.537 2.888 -28.728 1.00 83.56 95 SER A CA 1
ATOM 752 C C . SER A 1 95 ? 10.707 3.802 -29.118 1.00 83.56 95 SER A C 1
ATOM 754 O O . SER A 1 95 ? 10.583 4.616 -30.035 1.00 83.56 95 SER A O 1
ATOM 756 N N . LEU A 1 96 ? 11.864 3.611 -28.478 1.00 83.75 96 LEU A N 1
ATOM 757 C CA . LEU A 1 96 ? 13.114 4.323 -28.746 1.00 83.75 96 LEU A CA 1
ATOM 758 C C . LEU A 1 96 ? 13.997 3.617 -29.792 1.00 83.75 96 LEU A C 1
ATOM 760 O O . LEU A 1 96 ? 15.074 4.108 -30.132 1.00 83.75 96 LEU A O 1
ATOM 764 N N . GLY A 1 97 ? 13.561 2.471 -30.329 1.00 82.94 97 GLY A N 1
ATOM 765 C CA . GLY A 1 97 ? 14.332 1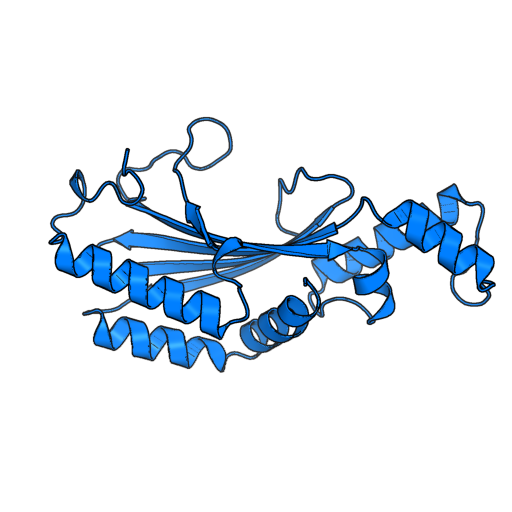.677 -31.290 1.00 82.94 97 GLY A CA 1
ATOM 766 C C . GLY A 1 97 ? 15.535 0.950 -30.677 1.00 82.94 97 GLY A C 1
ATOM 767 O O . GLY A 1 97 ? 16.467 0.581 -31.399 1.00 82.94 97 GLY A O 1
ATOM 768 N N . LEU A 1 98 ? 15.525 0.745 -29.360 1.00 82.50 98 LEU A N 1
ATOM 769 C CA . LEU A 1 98 ? 16.571 0.079 -28.589 1.00 82.50 98 LEU A CA 1
ATOM 770 C C . LEU A 1 98 ? 16.237 -1.412 -28.455 1.00 82.50 98 LEU A C 1
ATOM 772 O O . LEU A 1 98 ? 15.085 -1.786 -28.256 1.00 82.50 98 LEU A O 1
ATOM 776 N N . LYS A 1 99 ? 17.240 -2.283 -28.620 1.00 71.62 99 LYS A N 1
ATOM 777 C CA . LYS A 1 99 ? 17.037 -3.745 -28.685 1.00 71.62 99 LYS A CA 1
ATOM 778 C C . LYS A 1 99 ? 17.443 -4.508 -27.426 1.00 71.62 99 LYS A C 1
ATOM 780 O O . LYS A 1 99 ? 16.990 -5.635 -27.261 1.00 71.62 99 LYS A O 1
ATOM 785 N N . ASP A 1 100 ? 18.320 -3.949 -26.595 1.00 69.19 100 ASP A N 1
ATOM 786 C CA . ASP A 1 100 ? 18.792 -4.597 -25.369 1.00 69.19 100 ASP A CA 1
ATOM 787 C C . ASP A 1 100 ? 19.091 -3.540 -24.295 1.00 69.19 100 ASP A C 1
ATOM 789 O O . ASP A 1 100 ? 19.683 -2.501 -24.587 1.00 69.19 100 ASP A O 1
ATOM 793 N N . ALA A 1 101 ? 18.688 -3.828 -23.058 1.00 66.56 101 ALA A N 1
ATOM 794 C CA . ALA A 1 101 ? 18.948 -3.013 -21.875 1.00 66.56 101 ALA A CA 1
ATOM 795 C C . ALA A 1 101 ? 20.413 -3.090 -21.403 1.00 66.56 101 ALA A C 1
ATOM 797 O O . ALA A 1 101 ? 20.855 -2.267 -20.607 1.00 66.56 101 ALA A O 1
ATOM 798 N N . LYS A 1 102 ? 21.165 -4.107 -21.848 1.00 65.94 102 LYS A N 1
ATOM 799 C CA . LYS A 1 102 ? 22.502 -4.430 -21.321 1.00 65.94 102 LYS A CA 1
ATOM 800 C C . LYS A 1 102 ? 23.633 -3.529 -21.814 1.00 65.94 102 LYS A C 1
ATOM 802 O O . LYS A 1 102 ? 24.701 -3.543 -21.210 1.00 65.94 102 LYS A O 1
ATOM 807 N N . GLU A 1 103 ? 23.422 -2.778 -22.892 1.00 67.31 103 GLU A N 1
ATOM 808 C CA . GLU A 1 103 ? 24.451 -1.940 -23.528 1.00 67.31 103 GLU A CA 1
ATOM 809 C C . GLU A 1 103 ? 23.926 -0.530 -23.831 1.00 67.31 103 GLU A C 1
ATOM 811 O O . GLU A 1 103 ? 24.147 0.019 -24.911 1.00 67.31 103 GLU A O 1
ATOM 816 N N . LEU A 1 104 ? 23.193 0.049 -22.881 1.00 77.62 104 LEU A N 1
ATOM 817 C CA . LEU A 1 104 ? 22.697 1.415 -22.993 1.00 77.62 104 LEU A CA 1
ATOM 818 C C . LEU A 1 104 ? 23.779 2.422 -22.587 1.00 77.62 104 LEU A C 1
ATOM 820 O O . LEU A 1 104 ? 24.521 2.216 -21.628 1.00 77.62 104 LEU A O 1
ATOM 824 N N . THR A 1 105 ? 23.873 3.524 -23.327 1.00 81.56 105 THR A N 1
ATOM 825 C CA . THR A 1 105 ? 24.667 4.686 -22.915 1.00 81.56 105 THR A CA 1
ATOM 826 C C . THR A 1 105 ? 23.930 5.485 -21.842 1.00 81.56 105 THR A C 1
ATOM 828 O O . THR A 1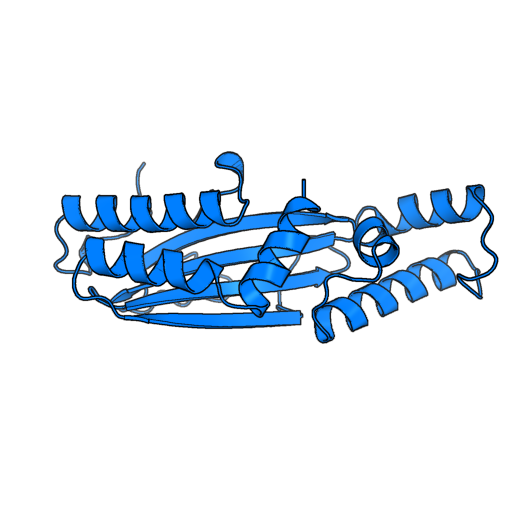 105 ? 22.707 5.401 -21.730 1.00 81.56 105 THR A O 1
ATOM 831 N N . ASP A 1 106 ? 24.648 6.327 -21.097 1.00 81.50 106 ASP A N 1
ATOM 832 C CA . ASP A 1 106 ? 24.039 7.237 -20.113 1.00 81.50 106 ASP A CA 1
ATOM 833 C C . ASP A 1 106 ? 22.937 8.112 -20.748 1.00 81.50 106 ASP A C 1
ATOM 835 O O . ASP A 1 106 ? 21.855 8.265 -20.192 1.00 81.50 106 ASP A O 1
ATOM 839 N N . GLU A 1 107 ? 23.153 8.599 -21.976 1.00 82.44 107 GLU A N 1
ATOM 840 C CA . GLU A 1 107 ? 22.147 9.370 -22.723 1.00 82.44 107 GLU A CA 1
ATOM 841 C C . GLU A 1 107 ? 20.887 8.550 -23.050 1.00 82.44 107 GLU A C 1
ATOM 843 O O . GLU A 1 107 ? 19.783 9.092 -23.074 1.00 82.44 107 GLU A O 1
ATOM 848 N N . GLN A 1 108 ? 21.027 7.247 -23.310 1.00 81.44 108 GLN A N 1
ATOM 849 C CA . GLN A 1 108 ? 19.889 6.359 -23.560 1.00 81.44 108 GLN A CA 1
ATOM 850 C C . GLN A 1 108 ? 19.153 6.019 -22.264 1.00 81.44 108 GLN A C 1
ATOM 852 O O . GLN A 1 108 ? 17.926 5.953 -22.270 1.00 81.44 108 GLN A O 1
ATOM 857 N N . HIS A 1 109 ? 19.873 5.869 -21.150 1.00 81.12 109 HIS A N 1
ATOM 858 C CA . HIS A 1 109 ? 19.271 5.756 -19.823 1.00 81.12 109 HIS A CA 1
ATOM 859 C C . HIS A 1 109 ? 18.430 6.989 -19.481 1.00 81.12 109 HIS A C 1
ATOM 861 O O . HIS A 1 109 ? 17.281 6.839 -19.069 1.00 81.12 109 HIS A O 1
ATOM 867 N N . ASP A 1 110 ? 18.945 8.192 -19.741 1.00 81.88 110 ASP A N 1
ATOM 868 C CA . ASP A 1 110 ? 18.203 9.438 -19.536 1.00 81.88 110 ASP A CA 1
ATOM 869 C C . ASP A 1 110 ? 16.958 9.526 -20.438 1.00 81.88 110 ASP A C 1
ATOM 871 O O . ASP A 1 110 ? 15.890 9.947 -19.990 1.00 81.88 110 ASP A O 1
ATOM 875 N N . GLN A 1 111 ? 17.058 9.095 -21.701 1.00 81.25 111 GLN A N 1
ATOM 876 C CA . GLN A 1 111 ? 15.922 9.064 -22.635 1.00 81.25 111 GLN A CA 1
ATOM 877 C C . GLN A 1 111 ? 14.828 8.083 -22.204 1.00 81.25 111 GLN A C 1
ATOM 879 O O . GLN A 1 111 ? 13.640 8.400 -22.307 1.00 81.25 111 GLN A O 1
ATOM 884 N N . ILE A 1 112 ? 15.209 6.906 -21.707 1.00 81.69 112 ILE A N 1
ATOM 885 C CA . ILE A 1 112 ? 14.263 5.922 -21.174 1.00 81.69 112 ILE A CA 1
ATOM 886 C C . ILE A 1 112 ? 13.625 6.458 -19.895 1.00 81.69 112 ILE A C 1
ATOM 888 O O . ILE A 1 112 ? 12.405 6.427 -19.780 1.00 81.69 112 ILE A O 1
ATOM 892 N N . GLY A 1 113 ? 14.424 7.011 -18.978 1.00 78.62 113 GLY A N 1
ATOM 893 C CA . GLY A 1 113 ? 13.930 7.621 -17.746 1.00 78.62 113 GLY A CA 1
ATOM 894 C C . GLY A 1 113 ? 12.893 8.709 -18.023 1.00 78.62 113 GLY A C 1
ATOM 895 O O . GLY A 1 113 ? 11.841 8.722 -17.398 1.00 78.62 113 GLY A O 1
ATOM 896 N N . GLN A 1 114 ? 13.124 9.565 -19.023 1.00 79.25 114 GLN A N 1
ATOM 897 C CA . GLN A 1 114 ? 12.128 10.548 -19.465 1.00 79.25 114 GLN A CA 1
ATOM 898 C C . GLN A 1 114 ? 10.885 9.892 -20.078 1.00 79.25 114 GLN A C 1
ATOM 900 O O . GLN A 1 114 ? 9.771 10.306 -19.771 1.00 79.25 114 GLN A O 1
ATOM 905 N N . SER A 1 115 ? 11.056 8.867 -20.913 1.00 77.19 115 SER A N 1
ATOM 906 C CA . SER A 1 115 ? 9.943 8.198 -21.603 1.00 77.19 115 SER A CA 1
ATOM 907 C C . SER A 1 115 ? 9.033 7.403 -20.664 1.00 77.19 115 SER A C 1
ATOM 909 O O . SER A 1 115 ? 7.829 7.390 -20.880 1.00 77.19 115 SER A O 1
ATOM 911 N N . CYS A 1 116 ? 9.585 6.789 -19.614 1.00 73.06 116 CYS A N 1
ATOM 912 C CA . CYS A 1 116 ? 8.814 6.040 -18.620 1.00 73.06 116 CYS A CA 1
ATOM 913 C C . CYS A 1 116 ? 8.475 6.888 -17.372 1.00 73.06 116 CYS A C 1
ATOM 915 O O . CYS A 1 116 ? 7.944 6.356 -16.403 1.00 73.06 116 CYS A O 1
ATOM 917 N N . SER A 1 117 ? 8.793 8.194 -17.359 1.00 69.00 117 SER A N 1
ATOM 918 C CA . SER A 1 117 ? 8.576 9.066 -16.185 1.00 69.00 117 SER A CA 1
ATOM 919 C C . SER A 1 117 ? 7.101 9.324 -15.862 1.00 69.00 117 SER A C 1
ATOM 921 O O . SER A 1 117 ? 6.778 9.710 -14.739 1.00 69.00 117 SER A O 1
ATOM 923 N N . GLU A 1 118 ? 6.206 9.127 -16.834 1.00 71.19 118 GLU A N 1
ATOM 924 C CA . GLU A 1 118 ? 4.755 9.236 -16.639 1.00 71.19 118 GLU A CA 1
ATOM 925 C C . GLU A 1 118 ? 4.126 7.925 -16.131 1.00 71.19 118 GLU A C 1
ATOM 927 O O . GLU A 1 118 ? 3.026 7.948 -15.568 1.00 71.19 118 GLU A O 1
ATOM 932 N N . ASP A 1 119 ? 4.841 6.806 -16.270 1.00 83.00 119 ASP A N 1
ATOM 933 C CA . ASP A 1 119 ? 4.410 5.491 -15.813 1.00 83.00 119 ASP A CA 1
ATOM 934 C C . ASP A 1 119 ? 4.784 5.313 -14.344 1.00 83.00 119 ASP A C 1
ATOM 936 O O . ASP A 1 119 ? 5.889 5.649 -13.904 1.00 83.00 119 ASP A O 1
ATOM 940 N N . THR A 1 120 ? 3.866 4.758 -13.556 1.00 88.38 120 THR A N 1
ATOM 941 C CA . THR A 1 120 ? 4.061 4.657 -12.106 1.00 88.38 120 THR A CA 1
ATOM 942 C C . THR A 1 120 ? 3.689 3.288 -11.570 1.00 88.38 120 THR A C 1
ATOM 944 O O . THR A 1 120 ? 2.818 2.586 -12.095 1.00 88.38 120 THR A O 1
ATOM 947 N N . VAL A 1 121 ? 4.346 2.932 -10.470 1.00 90.81 121 VAL A N 1
ATOM 948 C CA . VAL A 1 121 ? 3.936 1.842 -9.595 1.00 90.81 121 VAL A CA 1
ATOM 949 C C . VAL A 1 121 ? 3.250 2.454 -8.378 1.00 90.81 121 VAL A C 1
ATOM 951 O O . VAL A 1 121 ? 3.861 3.196 -7.608 1.00 90.81 121 VAL A O 1
ATOM 954 N N . LEU A 1 122 ? 1.961 2.161 -8.223 1.00 91.56 122 LEU A N 1
ATOM 955 C CA . LEU A 1 122 ? 1.139 2.551 -7.084 1.00 91.56 122 LEU A CA 1
ATOM 956 C C . LEU A 1 122 ? 1.279 1.521 -5.963 1.00 91.56 122 LEU A C 1
ATOM 958 O O . LEU A 1 122 ? 1.046 0.331 -6.176 1.00 91.56 122 LEU A O 1
ATOM 962 N N . PHE A 1 123 ? 1.544 2.022 -4.761 1.00 93.38 123 PHE A N 1
ATOM 963 C CA . PHE A 1 123 ? 1.401 1.311 -3.496 1.00 93.38 123 PHE A CA 1
ATOM 964 C C . PHE A 1 123 ? 0.198 1.877 -2.752 1.00 93.38 123 PHE A C 1
ATOM 966 O O . PHE A 1 123 ? 0.267 2.998 -2.232 1.00 93.38 123 PHE A O 1
ATOM 973 N N . SER A 1 124 ? -0.893 1.114 -2.666 1.00 92.25 124 SER A N 1
ATOM 974 C CA . SER A 1 124 ? -2.061 1.507 -1.874 1.00 92.25 124 SER A CA 1
ATOM 975 C C . SER A 1 124 ? -2.310 0.586 -0.685 1.00 92.25 124 SER A C 1
ATOM 977 O O . SER A 1 124 ? -2.066 -0.619 -0.737 1.00 92.25 124 SER A O 1
ATOM 979 N N . LEU A 1 125 ? -2.813 1.169 0.399 1.00 93.56 125 LEU A N 1
ATOM 980 C CA . LEU A 1 125 ? -3.392 0.446 1.519 1.00 93.56 125 LEU A CA 1
ATOM 981 C C . LEU A 1 125 ? -4.808 0.959 1.758 1.00 93.56 125 LEU A C 1
ATOM 983 O O . LEU A 1 125 ? -4.990 2.074 2.252 1.00 93.56 125 LEU A O 1
ATOM 987 N N . ASP A 1 126 ? -5.787 0.104 1.485 1.00 90.25 126 ASP A N 1
ATOM 988 C CA . ASP A 1 126 ? -7.181 0.359 1.827 1.00 90.25 126 ASP A CA 1
ATOM 989 C C . ASP A 1 126 ? -7.490 -0.325 3.156 1.00 90.25 126 ASP A C 1
ATOM 991 O O . ASP A 1 126 ? -7.286 -1.529 3.316 1.00 90.25 126 ASP A O 1
ATOM 995 N N . ALA A 1 127 ? -8.002 0.433 4.119 1.00 89.50 127 ALA A N 1
ATOM 996 C CA . ALA A 1 127 ? -8.434 -0.082 5.407 1.00 89.50 127 ALA A CA 1
ATOM 997 C C . ALA A 1 127 ? -9.924 0.188 5.597 1.00 89.50 127 ALA A C 1
ATOM 999 O O . ALA A 1 127 ? -10.329 1.330 5.824 1.00 89.50 127 ALA A O 1
ATOM 1000 N N . MET A 1 128 ? -10.741 -0.860 5.529 1.00 86.25 128 MET A N 1
ATOM 1001 C CA . MET A 1 128 ? -12.199 -0.764 5.584 1.00 86.25 128 MET A CA 1
ATOM 1002 C C . MET A 1 128 ? -12.762 -1.502 6.788 1.00 86.25 128 MET A C 1
ATOM 1004 O O . MET A 1 128 ? -12.428 -2.656 7.047 1.00 86.25 128 MET A O 1
ATOM 1008 N N . LEU A 1 129 ? -13.666 -0.849 7.514 1.00 81.12 129 LEU A N 1
ATOM 1009 C CA . LEU A 1 129 ? -14.403 -1.498 8.591 1.00 81.12 129 LEU A CA 1
ATOM 1010 C C . LEU A 1 129 ? -15.599 -2.259 7.994 1.00 81.12 129 LEU A C 1
ATOM 1012 O O . LEU A 1 129 ? -16.540 -1.631 7.499 1.00 81.12 129 LEU A O 1
ATOM 1016 N N . ILE A 1 130 ? -15.545 -3.595 8.023 1.00 78.81 130 ILE A N 1
ATOM 1017 C CA . ILE A 1 130 ? -16.619 -4.475 7.523 1.00 78.81 130 ILE A CA 1
ATOM 1018 C C . ILE A 1 130 ? -17.769 -4.535 8.539 1.00 78.81 130 ILE A C 1
ATOM 1020 O O . ILE A 1 130 ? -18.946 -4.507 8.184 1.00 78.81 130 ILE A O 1
ATOM 1024 N N . ASP A 1 131 ? -17.435 -4.626 9.822 1.00 76.50 131 ASP A N 1
ATOM 1025 C CA . ASP A 1 131 ? -18.390 -4.629 10.928 1.00 76.50 131 ASP A CA 1
ATOM 1026 C C . ASP A 1 131 ? -17.721 -4.090 12.207 1.00 76.50 131 ASP A C 1
ATOM 1028 O O . ASP A 1 131 ? -16.586 -3.621 12.180 1.00 76.50 131 ASP A O 1
ATOM 1032 N N . GLU A 1 132 ? -18.408 -4.128 13.348 1.00 77.94 132 GLU A N 1
ATOM 1033 C CA . GLU A 1 132 ? -17.906 -3.587 14.624 1.00 77.94 132 GLU A CA 1
ATOM 1034 C C . GLU A 1 132 ? -16.614 -4.251 15.143 1.00 77.94 132 GLU A C 1
ATOM 1036 O O . GLU A 1 132 ? -15.939 -3.710 16.028 1.00 77.94 132 GLU A O 1
ATOM 1041 N N . HIS A 1 133 ? -16.273 -5.420 14.607 1.00 86.81 133 HIS A N 1
ATOM 1042 C CA . HIS A 1 133 ? -15.212 -6.303 15.066 1.00 86.81 133 HIS A CA 1
ATOM 1043 C C . HIS A 1 133 ? -14.287 -6.785 13.948 1.00 86.81 133 HIS A C 1
ATOM 1045 O O . HIS A 1 133 ? -13.352 -7.523 14.247 1.00 86.81 133 HIS A O 1
ATOM 1051 N N . THR A 1 134 ? -14.483 -6.354 12.703 1.00 89.06 134 THR A N 1
ATOM 1052 C CA . THR A 1 134 ? -13.690 -6.817 11.560 1.00 89.06 134 THR A CA 1
ATOM 1053 C C . THR A 1 134 ? -13.201 -5.643 10.724 1.00 89.06 134 THR A C 1
ATOM 1055 O O . THR A 1 134 ? -13.990 -4.881 10.162 1.00 89.06 134 THR A O 1
ATOM 1058 N N . LEU A 1 135 ? -11.877 -5.509 10.631 1.00 89.62 135 LEU A N 1
ATOM 1059 C CA . LEU A 1 135 ? -11.195 -4.553 9.762 1.00 89.62 135 LEU A CA 1
ATOM 1060 C C . LEU A 1 135 ? -10.531 -5.312 8.616 1.00 89.62 135 LEU A C 1
ATOM 1062 O O . LEU A 1 135 ? -9.671 -6.151 8.862 1.00 89.62 135 LEU A O 1
ATOM 1066 N N . ASN A 1 136 ? -10.884 -4.972 7.388 1.00 91.25 136 ASN A N 1
ATOM 1067 C CA . ASN A 1 136 ? -10.228 -5.460 6.189 1.00 91.25 136 ASN A CA 1
ATOM 1068 C C . ASN A 1 136 ? -9.082 -4.528 5.797 1.00 91.25 136 ASN A C 1
ATOM 1070 O O . ASN A 1 136 ? -9.247 -3.307 5.803 1.00 91.25 136 ASN A O 1
ATOM 1074 N N . LEU A 1 137 ? -7.929 -5.110 5.485 1.00 93.12 137 LEU A N 1
ATOM 1075 C CA . LEU A 1 137 ? -6.742 -4.416 5.001 1.00 93.12 137 LEU A CA 1
ATOM 1076 C C . LEU A 1 137 ? -6.356 -4.985 3.641 1.00 93.12 137 LEU A C 1
ATOM 1078 O O . LEU A 1 137 ? -6.091 -6.182 3.531 1.00 93.12 137 LEU A O 1
ATOM 1082 N N . ARG A 1 138 ? -6.273 -4.120 2.633 1.00 92.81 138 ARG A N 1
ATOM 1083 C CA . ARG A 1 138 ? -5.892 -4.486 1.267 1.00 92.81 138 ARG A CA 1
ATOM 1084 C C . ARG A 1 138 ? -4.639 -3.725 0.880 1.00 92.81 138 ARG A C 1
ATOM 1086 O O . ARG A 1 138 ? -4.700 -2.522 0.643 1.00 92.81 138 ARG A O 1
ATOM 1093 N N . PHE A 1 139 ? -3.513 -4.427 0.847 1.00 94.56 139 PHE A N 1
ATOM 1094 C CA . PHE A 1 139 ? -2.240 -3.896 0.368 1.00 94.56 139 PHE A CA 1
ATOM 1095 C C . PHE A 1 139 ? -2.152 -4.199 -1.119 1.00 94.56 139 PHE A C 1
ATOM 1097 O O . PHE A 1 139 ? -2.142 -5.368 -1.507 1.00 94.56 139 PHE A O 1
ATOM 1104 N N . CYS A 1 140 ? -2.128 -3.161 -1.942 1.00 92.25 140 CYS A N 1
ATOM 1105 C CA . CYS A 1 140 ? -2.208 -3.296 -3.384 1.00 92.25 140 CYS A CA 1
ATOM 1106 C C . CYS A 1 140 ? -0.960 -2.719 -4.042 1.00 92.25 140 CYS A C 1
ATOM 1108 O O . CYS A 1 140 ? -0.522 -1.618 -3.699 1.00 92.25 140 CYS A O 1
ATOM 1110 N N . VAL A 1 141 ? -0.433 -3.451 -5.020 1.00 93.00 141 VAL A N 1
ATOM 1111 C CA . VAL A 1 141 ? 0.678 -3.014 -5.868 1.00 93.00 141 VAL A CA 1
ATOM 1112 C C . VAL A 1 141 ? 0.207 -3.028 -7.317 1.00 93.00 141 VAL A C 1
ATOM 1114 O O . VAL A 1 141 ? -0.432 -3.983 -7.771 1.00 93.00 141 VAL A O 1
ATOM 1117 N N . CYS A 1 142 ? 0.441 -1.932 -8.034 1.00 90.75 142 CYS A N 1
ATOM 1118 C CA . CYS A 1 142 ? -0.107 -1.744 -9.373 1.00 90.75 142 CYS A CA 1
ATOM 1119 C C . CYS A 1 142 ? 0.834 -0.923 -10.258 1.00 90.75 142 CYS A C 1
ATOM 1121 O O . CYS A 1 142 ? 0.980 0.277 -10.047 1.00 90.75 142 CYS A O 1
ATOM 1123 N N . ALA A 1 143 ? 1.417 -1.549 -11.275 1.00 89.31 143 ALA A N 1
ATOM 1124 C CA . ALA A 1 143 ? 2.212 -0.907 -12.314 1.00 89.31 143 ALA A CA 1
ATOM 1125 C C . ALA A 1 143 ? 1.329 -0.622 -13.543 1.00 89.31 143 ALA A C 1
ATOM 1127 O O . ALA A 1 143 ? 0.730 -1.541 -14.117 1.00 89.31 143 ALA A O 1
ATOM 1128 N N . LYS A 1 144 ? 1.196 0.653 -13.939 1.00 79.94 144 LYS A N 1
ATOM 1129 C CA . LYS A 1 144 ? 0.379 1.075 -15.096 1.00 79.94 144 LYS A CA 1
ATOM 1130 C C . LYS A 1 144 ? 1.018 2.229 -15.867 1.00 79.94 144 LYS A C 1
ATOM 1132 O O . LYS A 1 144 ? 1.758 3.029 -15.304 1.00 79.94 144 LYS A O 1
ATOM 1137 N N . ASP A 1 145 ? 0.621 2.322 -17.134 1.00 63.34 145 ASP A N 1
ATOM 1138 C CA . ASP A 1 145 ? 1.047 3.328 -18.119 1.00 63.34 145 ASP A CA 1
ATOM 1139 C C . ASP A 1 145 ? 0.318 4.6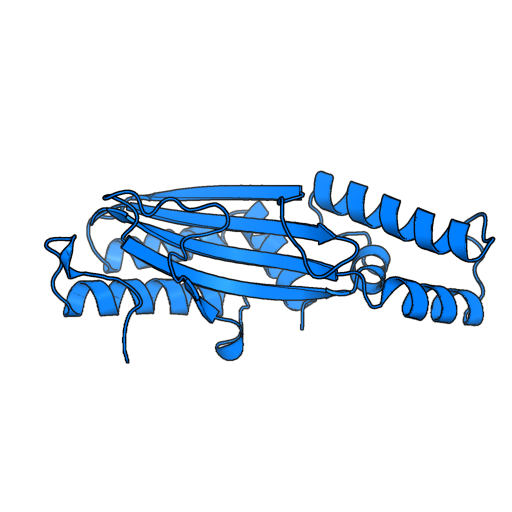81 -18.035 1.00 63.34 145 ASP A C 1
ATOM 1141 O O . ASP A 1 145 ? 0.472 5.546 -18.889 1.00 63.34 145 ASP A O 1
ATOM 1145 N N . THR A 1 146 ? -0.564 4.868 -17.055 1.00 56.12 146 THR A N 1
ATOM 1146 C CA . THR A 1 146 ? -1.394 6.071 -16.904 1.00 56.12 146 THR A CA 1
ATOM 1147 C C . THR A 1 146 ? -2.006 6.095 -15.496 1.00 56.12 146 THR A C 1
ATOM 1149 O O . THR A 1 146 ? -2.139 5.032 -14.884 1.00 56.12 146 THR A O 1
ATOM 1152 N N . PRO A 1 147 ? -2.488 7.244 -14.969 1.00 53.25 147 PRO A N 1
ATOM 1153 C CA . PRO A 1 147 ? -3.018 7.353 -13.596 1.00 53.25 147 PRO A CA 1
ATOM 1154 C C . PRO A 1 147 ? -4.331 6.579 -13.342 1.00 53.25 147 PRO A C 1
ATOM 1156 O O . PRO A 1 147 ? -5.004 6.782 -12.331 1.00 53.25 147 PRO A O 1
ATOM 1159 N N . TYR A 1 148 ? -4.739 5.698 -14.257 1.00 57.09 148 TYR A N 1
ATOM 1160 C CA . TYR A 1 148 ? -5.934 4.873 -14.149 1.00 57.09 148 TYR A CA 1
ATOM 1161 C C . TYR A 1 148 ? -5.576 3.473 -13.640 1.00 57.09 148 TYR A C 1
ATOM 1163 O O . TYR A 1 148 ? -5.683 2.482 -14.366 1.00 57.09 148 TYR A O 1
ATOM 1171 N N . HIS A 1 149 ? -5.213 3.377 -12.362 1.00 63.75 149 HIS A N 1
ATOM 1172 C CA . HIS A 1 149 ? -5.039 2.099 -11.668 1.00 63.75 149 HIS A CA 1
ATOM 1173 C C . HIS A 1 149 ? -6.406 1.422 -11.475 1.00 63.75 149 HIS A C 1
ATOM 1175 O O . HIS A 1 149 ? -7.087 1.612 -10.473 1.00 63.75 149 HIS A O 1
ATOM 1181 N N . ARG A 1 150 ? -6.870 0.690 -12.497 1.00 57.81 150 ARG A N 1
ATOM 1182 C CA . ARG A 1 150 ? -8.193 0.030 -12.492 1.00 57.81 150 ARG A CA 1
ATOM 1183 C C . ARG A 1 150 ? -8.171 -1.380 -11.906 1.00 57.81 150 ARG A C 1
ATOM 1185 O O . ARG A 1 150 ? -9.212 -1.864 -11.472 1.00 57.81 150 ARG A O 1
ATOM 1192 N N . GLN A 1 151 ? -7.023 -2.052 -11.963 1.00 69.25 151 GLN A N 1
ATOM 1193 C CA . GLN A 1 151 ? -6.825 -3.411 -11.463 1.00 69.25 151 GLN A CA 1
ATOM 1194 C C . GLN A 1 151 ? -5.448 -3.510 -10.819 1.00 69.25 151 GLN A C 1
ATOM 1196 O O . GLN A 1 151 ? -4.468 -3.043 -11.399 1.00 69.25 151 GLN A O 1
ATOM 1201 N N . TYR A 1 152 ? -5.406 -4.104 -9.630 1.00 82.31 152 TYR A N 1
ATOM 1202 C CA . TYR A 1 152 ? -4.168 -4.383 -8.914 1.00 82.31 152 TYR A CA 1
ATOM 1203 C C . TYR A 1 152 ? -3.450 -5.551 -9.584 1.00 82.31 152 TYR A C 1
ATOM 1205 O O . TYR A 1 152 ? -4.104 -6.528 -9.958 1.00 82.31 152 TYR A O 1
ATOM 1213 N N . ASP A 1 153 ? -2.134 -5.433 -9.739 1.00 87.75 153 ASP A N 1
ATOM 1214 C CA . ASP A 1 153 ? -1.318 -6.533 -10.251 1.00 87.75 153 ASP A CA 1
ATOM 1215 C C . ASP A 1 153 ? -1.082 -7.550 -9.131 1.00 87.75 153 ASP A C 1
ATOM 1217 O O . ASP A 1 153 ? -1.256 -8.748 -9.344 1.00 87.75 153 ASP A O 1
ATOM 1221 N N . ASP A 1 154 ? -0.838 -7.059 -7.911 1.00 92.62 154 ASP A N 1
ATOM 1222 C CA . ASP A 1 154 ? -0.741 -7.871 -6.702 1.00 92.62 154 ASP A CA 1
ATOM 1223 C C . ASP A 1 154 ? -1.593 -7.298 -5.564 1.00 92.62 154 ASP A C 1
ATOM 1225 O O . ASP A 1 154 ? -1.755 -6.082 -5.412 1.00 92.62 154 ASP A O 1
ATOM 1229 N N . LEU A 1 155 ? -2.158 -8.202 -4.761 1.00 92.44 155 LEU A N 1
ATOM 1230 C CA . LEU A 1 155 ? -3.049 -7.887 -3.648 1.00 92.44 155 LEU A CA 1
ATOM 1231 C C . LEU A 1 155 ? -2.765 -8.817 -2.466 1.00 92.44 155 LEU A C 1
ATOM 1233 O O . LEU A 1 155 ? -2.901 -10.035 -2.580 1.00 92.44 155 LEU A O 1
ATOM 1237 N N . ILE A 1 156 ? -2.472 -8.225 -1.310 1.00 94.12 156 ILE A N 1
ATOM 1238 C CA . ILE A 1 156 ? -2.503 -8.906 -0.016 1.00 94.12 156 ILE A CA 1
ATOM 1239 C C . ILE A 1 156 ? -3.781 -8.463 0.695 1.00 94.12 156 ILE A C 1
ATOM 1241 O O . ILE A 1 156 ? -3.933 -7.289 1.032 1.00 94.12 156 ILE A O 1
ATOM 1245 N N . ASP A 1 157 ? -4.693 -9.404 0.921 1.00 93.56 157 ASP A N 1
ATOM 1246 C CA . ASP A 1 157 ? -5.991 -9.157 1.548 1.00 93.56 157 ASP A CA 1
ATOM 1247 C C . ASP A 1 157 ? -6.049 -9.831 2.927 1.00 93.56 157 ASP A C 1
ATOM 1249 O O . ASP A 1 157 ? -5.824 -11.040 3.049 1.00 93.56 157 ASP A O 1
ATOM 1253 N N . ILE A 1 158 ? -6.273 -9.043 3.981 1.00 95.00 158 ILE A N 1
ATOM 1254 C CA . ILE A 1 158 ? -6.220 -9.505 5.370 1.00 95.00 158 ILE A CA 1
ATOM 1255 C C . ILE A 1 158 ? -7.415 -8.978 6.153 1.00 95.00 158 ILE A C 1
ATOM 1257 O O . ILE A 1 158 ? -7.521 -7.782 6.427 1.00 95.00 158 ILE A O 1
ATOM 1261 N N . ASP A 1 159 ? -8.224 -9.905 6.655 1.00 94.75 159 ASP A N 1
ATOM 1262 C CA . ASP A 1 159 ? -9.237 -9.608 7.659 1.00 94.75 159 ASP A CA 1
ATOM 1263 C C . ASP A 1 159 ? -8.652 -9.692 9.072 1.00 94.75 159 ASP A C 1
ATOM 1265 O O . ASP A 1 159 ? -8.103 -10.705 9.519 1.00 94.75 159 ASP A O 1
ATOM 1269 N N . VAL A 1 160 ? -8.782 -8.593 9.808 1.00 95.62 160 VAL A N 1
ATOM 1270 C CA . VAL A 1 160 ? -8.375 -8.460 11.201 1.00 95.62 160 VAL A CA 1
ATOM 1271 C C . VAL A 1 160 ? -9.623 -8.430 12.065 1.00 95.62 160 VAL A C 1
ATOM 1273 O O . VAL A 1 160 ? -10.241 -7.386 12.255 1.00 95.62 160 VAL A O 1
ATOM 1276 N N . GLU A 1 161 ? -9.960 -9.572 12.652 1.00 95.69 161 GLU A N 1
ATOM 1277 C CA . GLU A 1 161 ? -10.982 -9.636 13.698 1.00 95.69 161 GLU A CA 1
ATOM 1278 C C . GLU A 1 161 ? -10.443 -9.032 15.007 1.00 95.69 161 GLU A C 1
ATOM 1280 O O . GLU A 1 161 ? -9.280 -9.242 15.355 1.00 95.69 161 GLU A O 1
ATOM 1285 N N . PHE A 1 162 ? -11.243 -8.322 15.798 1.00 94.44 162 PHE A N 1
ATOM 1286 C CA . PHE A 1 162 ? -10.842 -7.738 17.082 1.00 94.44 162 PHE A CA 1
ATOM 1287 C C . PHE A 1 162 ? -12.044 -7.507 18.003 1.00 94.44 162 PHE A C 1
ATOM 1289 O O . PHE A 1 162 ? -13.127 -7.144 17.568 1.00 94.44 162 PHE A O 1
ATOM 1296 N N . LYS A 1 163 ? -11.849 -7.640 19.320 1.00 92.25 163 LYS A N 1
ATOM 1297 C CA . LYS A 1 163 ? -12.912 -7.383 20.312 1.00 92.25 163 LYS A CA 1
ATOM 1298 C C . LYS A 1 163 ? -12.960 -5.933 20.779 1.00 92.25 163 LYS A C 1
ATOM 1300 O O . LYS A 1 163 ? -13.968 -5.473 21.302 1.00 92.25 163 LYS A O 1
ATOM 1305 N N . ASN A 1 164 ? -11.832 -5.232 20.703 1.00 91.50 164 ASN A N 1
ATOM 1306 C CA . ASN A 1 164 ? -11.690 -3.839 21.120 1.00 91.50 164 ASN A CA 1
ATOM 1307 C C . ASN A 1 164 ? -10.463 -3.197 20.458 1.00 91.50 164 ASN A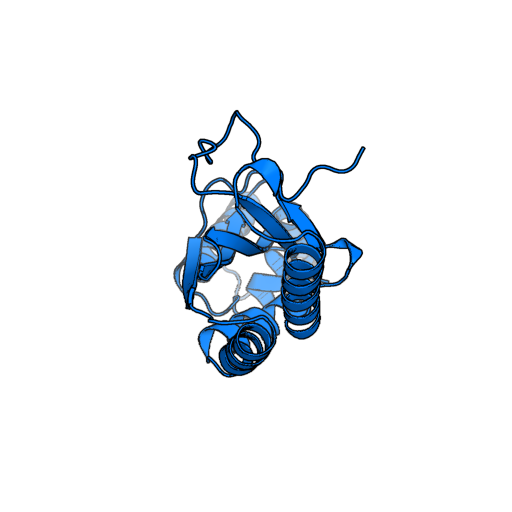 C 1
ATOM 1309 O O . ASN A 1 164 ? -9.591 -3.884 19.926 1.00 91.50 164 ASN A O 1
ATOM 1313 N N . VAL A 1 165 ? -10.362 -1.870 20.558 1.00 91.50 165 VAL A N 1
ATOM 1314 C CA . VAL A 1 165 ? -9.279 -1.081 19.944 1.00 91.50 165 VAL A CA 1
ATOM 1315 C C . VAL A 1 165 ? -7.888 -1.501 20.437 1.00 91.50 165 VAL A C 1
ATOM 1317 O O . VAL A 1 165 ? -6.925 -1.488 19.673 1.00 91.50 165 VAL A O 1
ATOM 1320 N N . THR A 1 166 ? -7.754 -1.916 21.699 1.00 95.81 166 THR A N 1
ATOM 1321 C CA . THR A 1 166 ? -6.468 -2.384 22.242 1.00 95.81 166 THR A CA 1
ATOM 1322 C C . THR A 1 166 ? -6.008 -3.673 21.564 1.00 95.81 166 THR A C 1
ATOM 1324 O O . THR A 1 166 ? -4.821 -3.832 21.278 1.00 95.81 166 THR A O 1
ATOM 1327 N N . GLU A 1 167 ? -6.929 -4.603 21.307 1.00 97.19 167 GLU A N 1
ATOM 1328 C CA . GLU A 1 167 ? -6.639 -5.818 20.547 1.00 97.19 167 GLU A CA 1
ATOM 1329 C C . GLU A 1 167 ? -6.315 -5.498 19.087 1.00 97.19 167 GLU A C 1
ATOM 1331 O O . GLU A 1 167 ? -5.318 -6.010 18.577 1.00 97.19 167 GLU A O 1
ATOM 1336 N N . LEU A 1 168 ? -7.084 -4.601 18.457 1.00 95.75 168 LEU A N 1
ATOM 1337 C CA . LEU A 1 168 ? -6.832 -4.141 17.091 1.00 95.75 168 LEU A CA 1
ATOM 1338 C C . LEU A 1 168 ? -5.394 -3.626 16.939 1.00 95.75 168 LEU A C 1
ATOM 1340 O O . LEU A 1 168 ? -4.639 -4.158 16.132 1.00 95.75 168 LEU A O 1
ATOM 1344 N N . LYS A 1 169 ? -4.960 -2.684 17.789 1.00 97.38 169 LYS A N 1
ATOM 1345 C CA . LYS A 1 169 ? -3.585 -2.149 17.764 1.00 97.38 169 LYS A CA 1
ATOM 1346 C C . LYS A 1 169 ? -2.518 -3.239 17.884 1.00 97.38 169 LYS A C 1
ATOM 1348 O O . LYS A 1 169 ? -1.501 -3.202 17.196 1.00 97.38 169 LYS A O 1
ATOM 1353 N N . LYS A 1 170 ? -2.736 -4.235 18.752 1.00 97.69 170 LYS A N 1
ATOM 1354 C CA . LYS A 1 170 ? -1.804 -5.365 18.907 1.00 97.69 170 LYS A CA 1
ATOM 1355 C C . LYS A 1 170 ? -1.737 -6.228 17.647 1.00 97.69 170 LYS A C 1
ATOM 1357 O O . LYS A 1 170 ? -0.646 -6.675 17.296 1.00 97.69 170 LYS A O 1
ATOM 1362 N N . LYS A 1 171 ? -2.876 -6.476 16.995 1.00 98.12 171 LYS A N 1
ATOM 1363 C CA . LYS A 1 171 ? -2.945 -7.256 15.753 1.00 98.12 171 LYS A CA 1
ATOM 1364 C C . LYS A 1 171 ? -2.295 -6.507 14.592 1.00 98.12 171 LYS A C 1
ATOM 1366 O O . LYS A 1 171 ? -1.415 -7.083 13.964 1.00 98.12 171 LYS A O 1
ATOM 1371 N N . LEU A 1 172 ? -2.593 -5.219 14.414 1.00 97.44 172 LEU A N 1
ATOM 1372 C CA . LEU A 1 172 ? -1.938 -4.351 13.425 1.00 97.44 172 LEU A CA 1
ATOM 1373 C C . LEU A 1 172 ? -0.410 -4.353 13.590 1.00 97.44 172 LEU A C 1
ATOM 1375 O O . LEU A 1 172 ? 0.325 -4.656 12.657 1.00 97.44 172 LEU A O 1
ATOM 1379 N N . LYS A 1 173 ? 0.092 -4.174 14.817 1.00 96.38 173 LYS A N 1
ATOM 1380 C CA . LYS A 1 173 ? 1.538 -4.240 15.090 1.00 96.38 173 LYS A CA 1
ATOM 1381 C C . LYS A 1 173 ? 2.162 -5.609 14.791 1.00 96.38 173 LYS A C 1
ATOM 1383 O O . LYS A 1 173 ? 3.356 -5.710 14.512 1.00 96.38 173 LYS A O 1
ATOM 1388 N N . LYS A 1 174 ? 1.388 -6.692 14.899 1.00 96.88 174 LYS A N 1
ATOM 1389 C CA . LYS A 1 174 ? 1.853 -8.037 14.537 1.00 96.88 174 LYS A CA 1
ATOM 1390 C C . LYS A 1 174 ? 1.953 -8.197 13.018 1.00 96.88 174 LYS A C 1
ATOM 1392 O O . LYS A 1 174 ? 2.856 -8.902 12.578 1.00 96.88 174 LYS A O 1
ATOM 1397 N N . LEU A 1 175 ? 1.085 -7.540 12.246 1.00 96.69 175 LEU A N 1
ATOM 1398 C CA . LEU A 1 175 ? 1.114 -7.577 10.782 1.00 96.69 175 LEU A CA 1
ATOM 1399 C C . LEU A 1 175 ? 2.411 -7.001 10.210 1.00 96.69 175 LEU A C 1
ATOM 1401 O O . LEU A 1 175 ? 2.966 -7.607 9.307 1.00 96.69 175 LEU A O 1
ATOM 1405 N N . LEU A 1 176 ? 2.993 -5.967 10.826 1.00 93.88 176 LEU A N 1
ATOM 1406 C CA . LEU A 1 176 ? 4.320 -5.439 10.446 1.00 93.88 176 LEU A CA 1
ATOM 1407 C C . LEU A 1 176 ? 5.458 -6.480 10.517 1.00 93.88 176 LEU A C 1
ATOM 1409 O O . LEU A 1 176 ? 6.583 -6.225 10.095 1.00 93.88 176 LEU A O 1
ATOM 1413 N N . LYS A 1 177 ? 5.210 -7.656 11.110 1.00 94.50 177 LYS A N 1
ATOM 1414 C CA . LYS A 1 177 ? 6.180 -8.755 11.161 1.00 94.50 177 LYS A CA 1
ATOM 1415 C C . LYS A 1 177 ? 6.037 -9.754 10.012 1.00 94.50 177 LYS A C 1
ATOM 1417 O O . LYS A 1 177 ? 6.963 -10.548 9.850 1.00 94.50 177 LYS A O 1
ATOM 1422 N N . ASN A 1 178 ? 4.916 -9.737 9.287 1.00 95.19 178 ASN A N 1
ATOM 1423 C CA . ASN A 1 178 ? 4.674 -10.565 8.107 1.00 95.19 178 ASN A CA 1
ATOM 1424 C C . ASN A 1 178 ? 5.690 -10.198 7.006 1.00 95.19 178 ASN A C 1
ATOM 1426 O O . ASN A 1 178 ? 6.037 -9.028 6.862 1.00 95.19 178 ASN A O 1
ATOM 1430 N N . GLU A 1 179 ? 6.216 -11.198 6.300 1.00 94.06 179 GLU A N 1
ATOM 1431 C CA . GLU A 1 179 ? 7.278 -11.009 5.303 1.00 94.06 179 GLU A CA 1
ATOM 1432 C C . GLU A 1 179 ? 6.800 -10.205 4.090 1.00 94.06 179 GLU A C 1
ATOM 1434 O O . GLU A 1 179 ? 7.482 -9.256 3.709 1.00 94.06 179 GLU A O 1
ATOM 1439 N N . ASP A 1 180 ? 5.597 -10.477 3.586 1.00 92.75 180 ASP A N 1
ATOM 1440 C CA . ASP A 1 180 ? 4.996 -9.751 2.463 1.00 92.75 180 ASP A CA 1
ATOM 1441 C C . ASP A 1 180 ? 4.734 -8.283 2.831 1.00 92.75 180 ASP A C 1
ATOM 1443 O O . ASP A 1 180 ? 5.005 -7.371 2.056 1.00 92.75 180 ASP A O 1
ATOM 1447 N N . ILE A 1 181 ? 4.286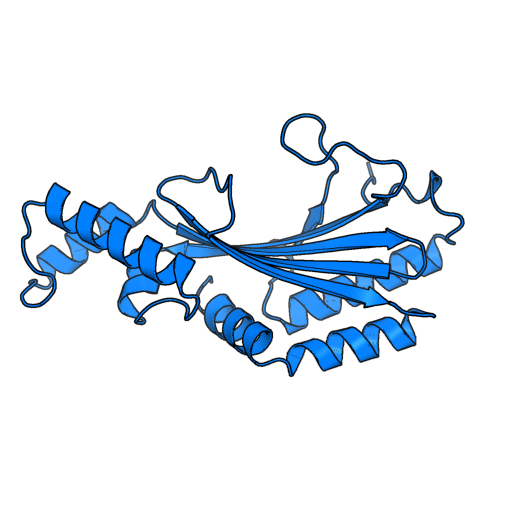 -8.022 4.065 1.00 95.25 181 ILE A N 1
ATOM 1448 C CA . ILE A 1 181 ? 4.062 -6.649 4.557 1.00 95.25 181 ILE A CA 1
ATOM 1449 C C . ILE A 1 181 ? 5.385 -5.908 4.763 1.00 95.25 181 ILE A C 1
ATOM 1451 O O . ILE A 1 181 ? 5.467 -4.709 4.501 1.00 95.25 181 ILE A O 1
ATOM 1455 N N . LYS A 1 182 ? 6.438 -6.595 5.218 1.00 94.19 182 LYS A N 1
ATOM 1456 C CA . LYS A 1 182 ? 7.777 -5.994 5.293 1.00 94.19 182 LYS A CA 1
ATOM 1457 C C . LYS A 1 182 ? 8.308 -5.656 3.911 1.00 94.19 182 LYS A C 1
ATOM 1459 O O . LYS A 1 182 ? 8.870 -4.583 3.749 1.00 94.19 182 LYS A O 1
ATOM 1464 N N . MET A 1 183 ? 8.134 -6.549 2.941 1.00 93.25 183 MET A N 1
ATOM 1465 C CA . MET A 1 183 ? 8.519 -6.300 1.555 1.00 93.25 183 MET A CA 1
ATOM 1466 C C . MET A 1 183 ? 7.751 -5.105 0.982 1.00 93.25 183 MET A C 1
ATOM 1468 O O . MET A 1 183 ? 8.361 -4.210 0.405 1.00 93.25 183 MET A O 1
ATOM 1472 N N . PHE A 1 184 ? 6.439 -5.037 1.218 1.00 94.56 184 PHE A N 1
ATOM 1473 C CA . PHE A 1 184 ? 5.617 -3.888 0.845 1.00 94.56 184 PHE A CA 1
ATOM 1474 C C . PHE A 1 184 ? 6.146 -2.585 1.463 1.00 94.56 184 PHE A C 1
ATOM 1476 O O . PHE A 1 184 ? 6.360 -1.607 0.756 1.00 94.56 184 PHE A O 1
ATOM 1483 N N . SER A 1 185 ? 6.406 -2.581 2.774 1.00 93.19 185 SER A N 1
ATOM 1484 C CA . SER A 1 185 ? 6.921 -1.420 3.515 1.00 93.19 185 SER A CA 1
ATOM 1485 C C . SER A 1 185 ? 8.306 -0.976 3.030 1.00 93.19 185 SER A C 1
ATOM 1487 O O . SER A 1 185 ? 8.531 0.215 2.850 1.00 93.19 185 SER A O 1
ATOM 1489 N N . LEU A 1 186 ? 9.208 -1.918 2.735 1.00 91.00 186 LEU A N 1
ATOM 1490 C CA . LEU A 1 186 ? 10.533 -1.611 2.186 1.00 91.00 186 LEU A CA 1
ATOM 1491 C C . LEU A 1 186 ? 10.442 -0.899 0.834 1.00 91.00 186 LEU A C 1
ATOM 1493 O O . LEU A 1 186 ? 11.185 0.043 0.594 1.00 91.00 186 LEU A O 1
ATOM 1497 N N . ASN A 1 187 ? 9.530 -1.327 -0.040 1.00 90.25 187 ASN A N 1
ATOM 1498 C CA . ASN A 1 187 ? 9.345 -0.688 -1.342 1.00 90.25 187 ASN A CA 1
ATOM 1499 C C . ASN A 1 187 ? 8.575 0.636 -1.251 1.00 90.25 187 ASN A C 1
ATOM 1501 O O . ASN A 1 187 ? 8.816 1.538 -2.050 1.00 90.25 187 ASN A O 1
ATOM 1505 N N . LEU A 1 188 ? 7.706 0.789 -0.249 1.00 90.75 188 LEU A N 1
ATOM 1506 C CA . LEU A 1 188 ? 7.014 2.045 0.029 1.00 90.75 188 LEU A CA 1
ATOM 1507 C C . LEU A 1 188 ? 7.990 3.186 0.361 1.00 90.75 188 LEU A C 1
ATOM 1509 O O . LEU A 1 188 ? 7.746 4.316 -0.052 1.00 90.75 188 LEU A O 1
ATOM 1513 N N . ASP A 1 189 ? 9.105 2.906 1.043 1.00 85.12 189 ASP A N 1
ATOM 1514 C CA . ASP A 1 189 ? 10.137 3.913 1.342 1.00 85.12 189 ASP A CA 1
ATOM 1515 C C . ASP A 1 189 ? 10.745 4.538 0.071 1.00 85.12 189 ASP A C 1
ATOM 1517 O O . ASP A 1 189 ? 11.219 5.673 0.107 1.00 85.12 189 ASP A O 1
ATOM 1521 N N . HIS A 1 190 ? 10.701 3.826 -1.059 1.00 84.12 190 HIS A N 1
ATOM 1522 C CA . HIS A 1 190 ? 11.181 4.300 -2.358 1.00 84.12 190 HIS A CA 1
ATOM 1523 C C . HIS A 1 190 ? 10.119 5.057 -3.170 1.00 84.12 190 HIS A C 1
ATOM 1525 O O . HIS A 1 190 ? 10.431 5.614 -4.219 1.00 84.12 190 HIS A O 1
ATOM 1531 N N . ALA A 1 191 ? 8.874 5.105 -2.694 1.00 81.06 191 ALA A N 1
ATOM 1532 C CA . ALA A 1 191 ? 7.757 5.798 -3.335 1.00 81.06 191 ALA A CA 1
ATOM 1533 C C . ALA A 1 191 ? 7.608 7.270 -2.877 1.00 81.06 191 ALA A C 1
ATOM 1535 O O . ALA A 1 191 ? 6.504 7.832 -2.922 1.00 81.06 191 ALA A O 1
ATOM 1536 N N . TYR A 1 192 ? 8.712 7.877 -2.413 1.00 74.44 192 TYR A N 1
ATOM 1537 C CA . TYR A 1 192 ? 8.813 9.249 -1.895 1.00 74.44 192 TYR A CA 1
ATOM 1538 C C . TYR A 1 192 ? 9.871 10.094 -2.589 1.00 74.44 192 TYR A C 1
ATOM 1540 O O . TYR A 1 192 ? 10.987 9.582 -2.821 1.00 74.44 192 TYR A O 1
#

Foldseek 3Di:
DDDDFPCVLAPDDPVQVVLLQVLVLVLCVVLPFDPVQKDWFDPDPDADDPPDSQWRTWIKGKFKDFLLVQVVVVHLPDVQRSVLSVVVLVVLCVVVVHDDPPDDDPVRSVSSCVSRRQWIWMWMWTWTGRHPFKIKIKTFIATDPHPCRNDGSDIDIDIGGHPGSVRVSVVSVVVCVDPVSVSSSVVRNNRD

Secondary structure (DSSP, 8-state):
---SS-GGGS---HHHHHHHHHHHHHHHHHHT--GGGEEEE---TTSS----TT---EEEEEEEEEHHHHHHTT--S-HHHHHHHHHHHHHHHHHTT---GGG--HHHHHHHHHHTTT-EEEEEEEEEEEETTEEEEEEEEEEESSS---S-SEEEEEEEE-SSHHHHHHHHHHHTTSHHHHHHHHHHTT--

pLDDT: mean 80.82, std 16.62, range [30.56, 98.12]